Protein AF-0000000078036935 (afdb_homodimer)

Organism: Hydrogenophilus thermoluteolus (NCBI:txid297)

Solvent-accessible surface area (backbone atoms only — not comparable to full-atom values): 18012 Å² total; per-residue (Å²): 135,79,80,78,76,77,74,75,77,73,72,73,72,71,74,82,65,81,83,64,72,58,32,34,34,37,33,66,91,78,63,49,74,42,77,48,52,71,69,54,44,50,52,53,49,49,39,50,52,43,52,54,49,41,54,52,46,50,53,52,39,50,53,47,43,51,52,49,44,71,74,62,35,69,46,27,30,43,34,33,62,65,51,30,32,42,37,26,40,69,47,76,46,72,40,62,75,35,63,69,59,44,35,67,75,45,47,83,50,31,73,79,31,36,46,77,45,78,45,65,41,68,30,71,69,42,54,48,39,43,69,30,85,84,38,87,57,16,68,65,49,39,72,24,43,44,79,44,76,45,78,47,71,44,77,46,79,29,116,137,82,82,77,78,77,77,76,78,74,74,74,72,72,74,85,65,79,86,62,72,59,32,34,34,37,32,67,91,79,64,48,75,42,77,47,52,71,69,56,44,50,52,52,50,50,39,50,52,42,51,53,49,42,55,52,46,50,53,52,40,51,52,48,42,50,51,49,44,72,74,63,34,69,46,25,30,42,35,33,62,64,52,30,34,41,37,26,40,70,48,75,47,71,41,61,74,35,61,70,60,43,37,66,75,45,48,83,48,32,74,77,31,35,47,79,43,78,44,66,40,68,30,70,66,42,55,49,39,43,69,31,87,84,40,87,56,14,67,66,49,39,73,25,45,43,78,44,78,46,76,48,71,45,77,45,80,29,117

Structure (mmCIF, N/CA/C/O backbone):
data_AF-0000000078036935-model_v1
#
loop_
_entity.id
_entity.type
_entity.pdbx_description
1 polymer 'Uncharacterized protein'
#
loop_
_atom_site.group_PDB
_atom_site.id
_atom_site.type_symbol
_atom_site.label_atom_id
_atom_site.label_alt_id
_atom_site.label_comp_id
_atom_site.label_asym_id
_atom_site.label_entity_id
_atom_site.label_seq_id
_atom_site.pdbx_PDB_ins_code
_atom_site.Cartn_x
_atom_site.Cartn_y
_atom_site.Cartn_z
_atom_site.occupancy
_atom_site.B_iso_or_equiv
_atom_site.auth_seq_id
_atom_site.auth_comp_id
_atom_site.auth_asym_id
_atom_site.auth_atom_id
_atom_site.pdbx_PDB_model_num
ATOM 1 N N . MET A 1 1 ? -50.969 -46.969 -48.906 1 27.52 1 MET A N 1
ATOM 2 C CA . MET A 1 1 ? -50.906 -45.5 -49 1 27.52 1 MET A CA 1
ATOM 3 C C . MET A 1 1 ? -50.812 -44.875 -47.625 1 27.52 1 MET A C 1
ATOM 5 O O . MET A 1 1 ? -51.844 -44.531 -47 1 27.52 1 MET A O 1
ATOM 9 N N . VAL A 1 2 ? -50.031 -45.5 -46.656 1 31.25 2 VAL A N 1
ATOM 10 C CA . VAL A 1 2 ? -49.969 -45.25 -45.219 1 31.25 2 VAL A CA 1
ATOM 11 C C . VAL A 1 2 ? -49.5 -43.812 -44.938 1 31.25 2 VAL A C 1
ATOM 13 O O . VAL A 1 2 ? -48.469 -43.406 -45.438 1 31.25 2 VAL A O 1
ATOM 16 N N . ALA A 1 3 ? -50.438 -42.844 -44.594 1 32.97 3 ALA A N 1
ATOM 17 C CA . ALA A 1 3 ? -50.281 -41.438 -44.25 1 32.97 3 ALA A CA 1
ATOM 18 C C . ALA A 1 3 ? -49.188 -41.25 -43.188 1 32.97 3 ALA A C 1
ATOM 20 O O . ALA A 1 3 ? -49.219 -41.906 -42.156 1 32.97 3 ALA A O 1
ATOM 21 N N . VAL A 1 4 ? -47.938 -41 -43.594 1 34.09 4 VAL A N 1
ATOM 22 C CA . VAL A 1 4 ? -46.719 -40.688 -42.812 1 34.09 4 VAL A CA 1
ATOM 23 C C . VAL A 1 4 ? -47.031 -39.531 -41.844 1 34.09 4 VAL A C 1
ATOM 25 O O . VAL A 1 4 ? -47.375 -38.438 -42.281 1 34.09 4 VAL A O 1
ATOM 28 N N . ALA A 1 5 ? -47.656 -39.812 -40.688 1 33.06 5 ALA A N 1
ATOM 29 C CA . ALA A 1 5 ? -47.906 -38.812 -39.656 1 33.06 5 ALA A CA 1
ATOM 30 C C . ALA A 1 5 ? -46.625 -38.031 -39.375 1 33.06 5 ALA A C 1
ATOM 32 O O . ALA A 1 5 ? -45.594 -38.594 -39.031 1 33.06 5 ALA A O 1
ATOM 33 N N . LYS A 1 6 ? -46.438 -36.875 -40 1 33.97 6 LYS A N 1
ATOM 34 C CA . LYS A 1 6 ? -45.438 -35.844 -39.719 1 33.97 6 LYS A CA 1
ATOM 35 C C . LYS A 1 6 ? -45.406 -35.531 -38.219 1 33.97 6 LYS A C 1
ATOM 37 O O . LYS A 1 6 ? -46.375 -35.094 -37.625 1 33.97 6 LYS A O 1
ATOM 42 N N . LYS A 1 7 ? -44.719 -36.375 -37.406 1 33.12 7 LYS A N 1
ATOM 43 C CA . LYS A 1 7 ? -44.469 -36.031 -36 1 33.12 7 LYS A CA 1
ATOM 44 C C . LYS A 1 7 ? -44 -34.594 -35.875 1 33.12 7 LYS A C 1
ATOM 46 O O . LYS A 1 7 ? -43.031 -34.188 -36.469 1 33.12 7 LYS A O 1
ATOM 51 N N . VAL A 1 8 ? -44.844 -33.625 -35.531 1 28.25 8 VAL A N 1
ATOM 52 C CA . VAL A 1 8 ? -44.531 -32.25 -35.125 1 28.25 8 VAL A CA 1
ATOM 53 C C . VAL A 1 8 ? -43.469 -32.25 -34.062 1 28.25 8 VAL A C 1
ATOM 55 O O . VAL A 1 8 ? -43.625 -32.844 -32.969 1 28.25 8 VAL A O 1
ATOM 58 N N . LYS A 1 9 ? -42.188 -32.219 -34.375 1 29.5 9 LYS A N 1
ATOM 59 C CA . LYS A 1 9 ? -41.094 -32 -33.438 1 29.5 9 LYS A CA 1
ATOM 60 C C . LYS A 1 9 ? -41.469 -30.922 -32.406 1 29.5 9 LYS A C 1
ATOM 62 O O . LYS A 1 9 ? -41.812 -29.797 -32.812 1 29.5 9 LYS A O 1
ATOM 67 N N . GLN A 1 10 ? -42.188 -31.219 -31.312 1 27.05 10 GLN A N 1
ATOM 68 C CA . GLN A 1 10 ? -42.344 -30.281 -30.203 1 27.05 10 GLN A CA 1
ATOM 69 C C . GLN A 1 10 ? -41.031 -29.547 -29.922 1 27.05 10 GLN A C 1
ATOM 71 O O . GLN A 1 10 ? -40.031 -30.172 -29.641 1 27.05 10 GLN A O 1
ATOM 76 N N . ASP A 1 11 ? -40.75 -28.469 -30.578 1 31.41 11 ASP A N 1
ATOM 77 C CA . ASP A 1 11 ? -39.781 -27.469 -30.188 1 31.41 11 ASP A CA 1
ATOM 78 C C . ASP A 1 11 ? -39.719 -27.312 -28.656 1 31.41 11 ASP A C 1
ATOM 80 O O . ASP A 1 11 ? -40.688 -26.859 -28.047 1 31.41 11 ASP A O 1
ATOM 84 N N . GLU A 1 12 ? -39.281 -28.328 -27.953 1 32.47 12 GLU A N 1
ATOM 85 C CA . GLU A 1 12 ? -39.094 -28.125 -26.516 1 32.47 12 GLU A CA 1
ATOM 86 C C . GLU A 1 12 ? -38.594 -26.703 -26.234 1 32.47 12 GLU A C 1
ATOM 88 O O . GLU A 1 12 ? -37.5 -26.328 -26.656 1 32.47 12 GLU A O 1
ATOM 93 N N . VAL A 1 13 ? -39.469 -25.75 -26.172 1 32.06 13 VAL A N 1
ATOM 94 C CA . VAL A 1 13 ? -39.188 -24.453 -25.547 1 32.06 13 VAL A CA 1
ATOM 95 C C . VAL A 1 13 ? -38.312 -24.656 -24.312 1 32.06 13 VAL A C 1
ATOM 97 O O . VAL A 1 13 ? -38.75 -25.188 -23.297 1 32.06 13 VAL A O 1
ATOM 100 N N . VAL A 1 14 ? -37.094 -25.156 -24.438 1 32.72 14 VAL A N 1
ATOM 101 C CA . VAL A 1 14 ? -36.25 -25.094 -23.25 1 32.72 14 VAL A CA 1
ATOM 102 C C . VAL A 1 14 ? -36.594 -23.844 -22.438 1 32.72 14 VAL A C 1
ATOM 104 O O . VAL A 1 14 ? -36.5 -22.719 -22.953 1 32.72 14 VAL A O 1
ATOM 107 N N . VAL A 1 15 ? -37.594 -23.766 -21.531 1 32.38 15 VAL A N 1
ATOM 108 C CA . VAL A 1 15 ? -37.75 -22.812 -20.438 1 32.38 15 VAL A CA 1
ATOM 109 C C . VAL A 1 15 ? -36.375 -22.219 -20.062 1 32.38 15 VAL A C 1
ATOM 111 O O . VAL A 1 15 ? -35.5 -22.938 -19.547 1 32.38 15 VAL A O 1
ATOM 114 N N . LYS A 1 16 ? -35.844 -21.344 -20.781 1 38.44 16 LYS A N 1
ATOM 115 C CA . LYS A 1 16 ? -34.8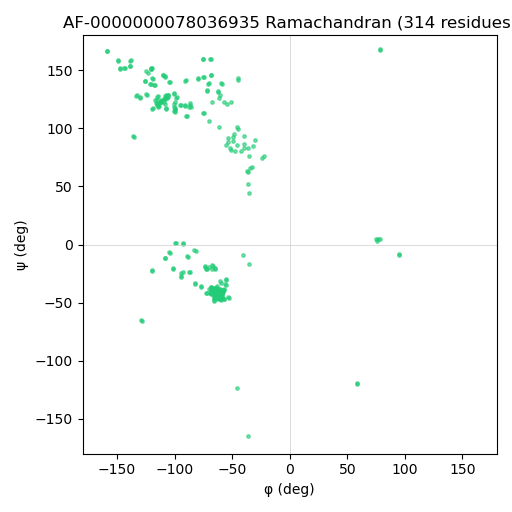44 -20.359 -20.344 1 38.44 16 LYS A CA 1
ATOM 116 C C . LYS A 1 16 ? -35.125 -19.891 -18.922 1 38.44 16 LYS A C 1
ATOM 118 O O . LYS A 1 16 ? -36.031 -19.062 -18.703 1 38.44 16 LYS A O 1
ATOM 123 N N . LYS A 1 17 ? -35.312 -20.703 -17.875 1 39 17 LYS A N 1
ATOM 124 C CA . LYS A 1 17 ? -35.781 -20.625 -16.5 1 39 17 LYS A CA 1
ATOM 125 C C . LYS A 1 17 ? -35.344 -19.312 -15.852 1 39 17 LYS A C 1
ATOM 127 O O . LYS A 1 17 ? -34.438 -18.625 -16.344 1 39 17 LYS A O 1
ATOM 132 N N . THR A 1 18 ? -35.344 -19 -14.406 1 45.56 18 THR A N 1
ATOM 133 C CA . THR A 1 18 ? -35.25 -17.891 -13.461 1 45.56 18 THR A CA 1
ATOM 134 C C . THR A 1 18 ? -34 -17.078 -13.703 1 45.56 18 THR A C 1
ATOM 136 O O . THR A 1 18 ? -32.969 -17.609 -14.133 1 45.56 18 THR A O 1
ATOM 139 N N . GLY A 1 19 ? -34.156 -15.695 -14.016 1 56.34 19 GLY A N 1
ATOM 140 C CA . GLY A 1 19 ? -33.375 -14.578 -14.516 1 56.34 19 GLY A CA 1
ATOM 141 C C . GLY A 1 19 ? -31.984 -14.516 -13.945 1 56.34 19 GLY A C 1
ATOM 142 O O . GLY A 1 19 ? -31.359 -13.453 -13.938 1 56.34 19 GLY A O 1
ATOM 143 N N . GLN A 1 20 ? -31.672 -15.227 -13.047 1 68.06 20 GLN A N 1
ATOM 144 C CA . GLN A 1 20 ? -30.297 -15.117 -12.547 1 68.06 20 GLN A CA 1
ATOM 145 C C . GLN A 1 20 ? -29.297 -15.211 -13.688 1 68.06 20 GLN A C 1
ATOM 147 O O . GLN A 1 20 ? -29.422 -16.062 -14.57 1 68.06 20 GLN A O 1
ATOM 152 N N . PRO A 1 21 ? -28.547 -14.156 -13.727 1 82 21 PRO A N 1
ATOM 153 C CA . PRO A 1 21 ? -27.516 -14.211 -14.773 1 82 21 PRO A CA 1
ATOM 154 C C . PRO A 1 21 ? -26.797 -15.555 -14.812 1 82 21 PRO A C 1
ATOM 156 O O . PRO A 1 21 ? -26.734 -16.25 -13.797 1 82 21 PRO A O 1
ATOM 159 N N . ALA A 1 22 ? -26.5 -16.031 -15.984 1 91.94 22 ALA A N 1
ATOM 160 C CA . ALA A 1 22 ? -25.672 -17.219 -16.141 1 91.94 22 ALA A CA 1
ATOM 161 C C . ALA A 1 22 ? -24.203 -16.906 -15.867 1 91.94 22 ALA A C 1
ATOM 163 O O . ALA A 1 22 ? -23.781 -15.75 -15.914 1 91.94 22 ALA A O 1
ATOM 164 N N . GLY A 1 23 ? -23.438 -17.875 -15.25 1 96.56 23 GLY A N 1
ATOM 165 C CA . GLY A 1 23 ? -22.016 -17.703 -15 1 96.56 23 GLY A CA 1
ATOM 166 C C . GLY A 1 23 ? -21.203 -18.953 -15.281 1 96.56 23 GLY A C 1
ATOM 167 O O . GLY A 1 23 ? -21.781 -20.047 -15.445 1 96.56 23 GLY A O 1
ATOM 168 N N . GLU A 1 24 ? -19.969 -18.797 -15.508 1 97.69 24 GLU A N 1
ATOM 169 C CA . GLU A 1 24 ? -19.062 -19.922 -15.766 1 97.69 24 GLU A CA 1
ATOM 170 C C . GLU A 1 24 ? -17.719 -19.734 -15.055 1 97.69 24 GLU A C 1
ATOM 172 O O . GLU A 1 24 ? -17.328 -18.594 -14.742 1 97.69 24 GLU A O 1
ATOM 177 N N . ARG A 1 25 ? -17.109 -20.812 -14.773 1 98 25 ARG A N 1
ATOM 178 C CA . ARG A 1 25 ? -15.734 -20.875 -14.289 1 98 25 ARG A CA 1
ATOM 179 C C . ARG A 1 25 ? -14.781 -21.234 -15.414 1 98 25 ARG A C 1
ATOM 181 O O . ARG A 1 25 ? -15.008 -22.219 -16.141 1 98 25 ARG A O 1
ATOM 188 N N . ILE A 1 26 ? -13.766 -20.438 -15.523 1 97.12 26 ILE A N 1
ATOM 189 C CA . ILE A 1 26 ? -12.734 -20.703 -16.516 1 97.12 26 ILE A CA 1
ATOM 190 C C . ILE A 1 26 ? -11.414 -21.016 -15.812 1 97.12 26 ILE A C 1
ATOM 192 O O . ILE A 1 26 ? -10.945 -20.219 -14.984 1 97.12 26 ILE A O 1
ATOM 196 N N . VAL A 1 27 ? -10.898 -22.172 -16.094 1 95 27 VAL A N 1
ATOM 197 C CA . VAL A 1 27 ? -9.586 -22.516 -15.555 1 95 27 VAL A CA 1
ATOM 198 C C . VAL A 1 27 ? -8.5 -22.094 -16.547 1 95 27 VAL A C 1
ATOM 200 O O . VAL A 1 27 ? -8.453 -22.594 -17.672 1 95 27 VAL A O 1
ATOM 203 N N . ARG A 1 28 ? -7.637 -21.25 -16.141 1 88.88 28 ARG A N 1
ATOM 204 C CA . ARG A 1 28 ? -6.68 -20.578 -17.031 1 88.88 28 ARG A CA 1
ATOM 205 C C . ARG A 1 28 ? -5.738 -21.594 -17.672 1 88.88 28 ARG A C 1
ATOM 207 O O . ARG A 1 28 ? -5.488 -21.531 -18.875 1 88.88 28 ARG A O 1
ATOM 214 N N . ASP A 1 29 ? -5.258 -22.562 -17 1 87.38 29 ASP A N 1
ATOM 215 C CA . ASP A 1 29 ? -4.238 -23.484 -17.484 1 87.38 29 ASP A CA 1
ATOM 216 C C . ASP A 1 29 ? -4.84 -24.516 -18.438 1 87.38 29 ASP A C 1
ATOM 218 O O . ASP A 1 29 ? -4.238 -24.859 -19.469 1 87.38 29 ASP A O 1
ATOM 222 N N . THR A 1 30 ? -6.066 -24.984 -18.203 1 91.12 30 THR A N 1
ATOM 223 C CA . THR A 1 30 ? -6.656 -26.062 -18.984 1 91.12 30 THR A CA 1
ATOM 224 C C . THR A 1 30 ? -7.648 -25.516 -20.016 1 91.12 30 THR A C 1
ATOM 226 O O . THR A 1 30 ? -7.957 -26.172 -21 1 91.12 30 THR A O 1
ATOM 229 N N . GLY A 1 31 ? -8.133 -24.297 -19.766 1 91.06 31 GLY A N 1
ATOM 230 C CA . GLY A 1 31 ? -9.172 -23.734 -20.625 1 91.06 31 GLY A CA 1
ATOM 231 C C . GLY A 1 31 ? -10.539 -24.328 -20.359 1 91.06 31 GLY A C 1
ATOM 232 O O . GLY A 1 31 ? -11.492 -24.031 -21.094 1 91.06 31 GLY A O 1
ATOM 233 N N . GLU A 1 32 ? -10.656 -25.203 -19.375 1 94.56 32 GLU A N 1
ATOM 234 C CA . GLU A 1 32 ? -11.922 -25.828 -19.031 1 94.56 32 GLU A CA 1
ATOM 235 C C . GLU A 1 32 ? -12.953 -24.797 -18.578 1 94.56 32 GLU A C 1
ATOM 237 O O . GLU A 1 32 ? -12.641 -23.906 -17.812 1 94.56 32 GLU A O 1
ATOM 242 N N . VAL A 1 33 ? -14.156 -24.938 -19.172 1 96.06 33 VAL A N 1
ATOM 243 C CA . VAL A 1 33 ? -15.266 -24.062 -18.828 1 96.06 33 VAL A CA 1
ATOM 244 C C . VAL A 1 33 ? -16.391 -24.891 -18.172 1 96.06 33 VAL A C 1
ATOM 246 O O . VAL A 1 33 ? -16.875 -25.844 -18.766 1 96.06 33 VAL A O 1
ATOM 249 N N . VAL A 1 34 ? -16.719 -24.562 -16.984 1 96 34 VAL A N 1
ATOM 250 C CA . VAL A 1 34 ? -17.75 -25.266 -16.234 1 96 34 VAL A CA 1
ATOM 251 C C . VAL A 1 34 ? -18.797 -24.266 -15.758 1 96 34 VAL A C 1
ATOM 253 O O . VAL A 1 34 ? -18.469 -23.203 -15.219 1 96 34 VAL A O 1
ATOM 256 N N . PRO A 1 35 ? -20.078 -24.609 -16.047 1 96.69 35 PRO A N 1
ATOM 257 C CA . PRO A 1 35 ? -21.109 -23.703 -15.539 1 96.69 35 PRO A CA 1
ATOM 258 C C . PRO A 1 35 ? -21.078 -23.578 -14.016 1 96.69 35 PRO A C 1
ATOM 260 O O . PRO A 1 35 ? -20.812 -24.562 -13.32 1 96.69 35 PRO A O 1
ATOM 263 N N . LEU A 1 36 ? -21.266 -22.375 -13.562 1 97.12 36 LEU A N 1
ATOM 264 C CA . LEU A 1 36 ? -21.391 -22.141 -12.125 1 97.12 36 LEU A CA 1
ATOM 265 C C . LEU A 1 36 ? -22.781 -22.484 -11.633 1 97.12 36 LEU A C 1
ATOM 267 O O . LEU A 1 36 ? -23.766 -22.25 -12.336 1 97.12 36 LEU A O 1
ATOM 271 N N . SER A 1 37 ? -22.859 -23.062 -10.391 1 96 37 SER A N 1
ATOM 272 C CA . SER A 1 37 ? -24.156 -23.266 -9.75 1 96 37 SER A CA 1
ATOM 273 C C . SER A 1 37 ? -24.781 -21.938 -9.352 1 96 37 SER A C 1
ATOM 275 O O . SER A 1 37 ? -24.094 -20.906 -9.281 1 96 37 SER A O 1
ATOM 277 N N . PRO A 1 38 ? -26.047 -21.953 -9.156 1 95.75 38 PRO A N 1
ATOM 278 C CA . PRO A 1 38 ? -26.703 -20.719 -8.711 1 95.75 38 PRO A CA 1
ATOM 279 C C . PRO A 1 38 ? -26.094 -20.156 -7.43 1 95.75 38 PRO A C 1
ATOM 281 O O . PRO A 1 38 ? -25.969 -18.938 -7.281 1 95.75 38 PRO A O 1
ATOM 284 N N . ALA A 1 39 ? -25.672 -21.062 -6.562 1 95.56 39 ALA A N 1
ATOM 285 C CA . ALA A 1 39 ? -25.062 -20.625 -5.305 1 95.56 39 ALA A CA 1
ATOM 286 C C . ALA A 1 39 ? -23.719 -19.938 -5.543 1 95.56 39 ALA A C 1
ATOM 288 O O . ALA A 1 39 ? -23.391 -18.938 -4.895 1 95.56 39 ALA A O 1
ATOM 289 N N . GLU A 1 40 ? -23.016 -20.438 -6.426 1 96.88 40 GLU A N 1
ATOM 290 C CA . GLU A 1 40 ? -21.719 -19.859 -6.766 1 96.88 40 GLU A CA 1
ATOM 291 C C . GLU A 1 40 ? -21.891 -18.5 -7.434 1 96.88 40 GLU A C 1
ATOM 293 O O . GLU A 1 40 ? -21.141 -17.562 -7.137 1 96.88 40 GLU A O 1
ATOM 298 N N . ILE A 1 41 ? -22.812 -18.422 -8.281 1 97.44 41 ILE A N 1
ATOM 299 C CA . ILE A 1 41 ? -23.109 -17.172 -8.953 1 97.44 41 ILE A CA 1
ATOM 300 C C . ILE A 1 41 ? -23.516 -16.109 -7.926 1 97.44 41 ILE A C 1
ATOM 302 O O . ILE A 1 41 ? -23.031 -14.977 -7.98 1 97.44 41 ILE A O 1
ATOM 306 N N . GLN A 1 42 ? -24.344 -16.531 -7.012 1 96.81 42 GLN A N 1
ATOM 307 C CA . GLN A 1 42 ? -24.781 -15.609 -5.969 1 96.81 42 GLN A CA 1
ATOM 308 C C . GLN A 1 42 ? -23.594 -15.102 -5.148 1 96.81 42 GLN A C 1
ATOM 310 O O . GLN A 1 42 ? -23.531 -13.922 -4.801 1 96.81 42 GLN A O 1
ATOM 315 N N . LEU A 1 43 ? -22.688 -15.953 -4.832 1 97.81 43 LEU A N 1
ATOM 316 C CA . LEU A 1 43 ? -21.516 -15.562 -4.047 1 97.81 43 LEU A CA 1
ATOM 317 C C . LEU A 1 43 ? -20.656 -14.562 -4.812 1 97.81 43 LEU A C 1
ATOM 319 O O . LEU A 1 43 ? -20.203 -13.57 -4.242 1 97.81 43 LEU A O 1
ATOM 323 N N . VAL A 1 44 ? -20.469 -14.805 -6.082 1 98.25 44 VAL A N 1
ATOM 324 C CA . VAL A 1 44 ? -19.688 -13.898 -6.918 1 98.25 44 VAL A CA 1
ATOM 325 C C . VAL A 1 44 ? -20.406 -12.539 -7.012 1 98.25 44 VAL A C 1
ATOM 327 O O . VAL A 1 44 ? -19.766 -11.492 -6.887 1 98.25 44 VAL A O 1
ATOM 330 N N . MET A 1 45 ? -21.641 -12.586 -7.172 1 98 45 MET A N 1
ATOM 331 C CA . MET A 1 45 ? -22.422 -11.359 -7.277 1 98 45 MET A CA 1
ATOM 332 C C . MET A 1 45 ? -22.375 -10.562 -5.977 1 98 45 MET A C 1
ATOM 334 O O . MET A 1 45 ? -22.312 -9.336 -5.996 1 98 45 MET A O 1
ATOM 338 N N . GLN A 1 46 ? -22.422 -11.281 -4.922 1 98.19 46 GLN A N 1
ATOM 339 C CA . GLN A 1 46 ? -22.297 -10.625 -3.625 1 98.19 46 GLN A CA 1
ATOM 340 C C . GLN A 1 46 ? -20.953 -9.93 -3.484 1 98.19 46 GLN A C 1
ATOM 342 O O . GLN A 1 46 ? -20.891 -8.773 -3.053 1 98.19 46 GLN A O 1
ATOM 347 N N . GLY A 1 47 ? -19.891 -10.617 -3.836 1 98.69 47 GLY A N 1
ATOM 348 C CA . GLY A 1 47 ? -18.578 -10.008 -3.795 1 98.69 47 GLY A CA 1
ATOM 349 C C . GLY A 1 47 ? -18.453 -8.773 -4.672 1 98.69 47 GLY A C 1
ATOM 350 O O . GLY A 1 47 ? -17.891 -7.766 -4.258 1 98.69 47 GLY A O 1
ATOM 351 N N . TRP A 1 48 ? -19.047 -8.891 -5.797 1 98.38 48 TRP A N 1
ATOM 352 C CA . TRP A 1 48 ? -19 -7.785 -6.746 1 98.38 48 TRP A CA 1
ATOM 353 C C . TRP A 1 48 ? -19.75 -6.574 -6.199 1 98.38 48 TRP A C 1
ATOM 355 O O . TRP A 1 48 ? -19.281 -5.441 -6.305 1 98.38 48 TRP A O 1
ATOM 365 N N . ALA A 1 49 ? -20.906 -6.816 -5.66 1 98.31 49 ALA A N 1
ATOM 366 C CA . ALA A 1 49 ? -21.703 -5.738 -5.074 1 98.31 49 ALA A CA 1
ATOM 367 C C . ALA A 1 49 ? -20.953 -5.039 -3.955 1 98.31 49 ALA A C 1
ATOM 369 O O . ALA A 1 49 ? -20.953 -3.809 -3.865 1 98.31 49 ALA A O 1
ATOM 370 N N . LEU A 1 50 ? -20.297 -5.816 -3.107 1 98.69 50 LEU A N 1
ATOM 371 C CA . LEU A 1 50 ? -19.5 -5.25 -2.025 1 98.69 50 LEU A CA 1
ATOM 372 C C . LEU A 1 50 ? -18.359 -4.395 -2.578 1 98.69 50 LEU A C 1
ATOM 374 O O . LEU A 1 50 ? -18.125 -3.285 -2.096 1 98.69 50 LEU A O 1
ATOM 378 N N . LYS A 1 51 ? -17.688 -4.938 -3.58 1 98.75 51 LYS A N 1
ATOM 379 C CA . LYS A 1 51 ? -16.562 -4.223 -4.195 1 98.75 51 LYS A CA 1
ATOM 380 C C . LYS A 1 51 ? -17.016 -2.871 -4.742 1 98.75 51 LYS A C 1
ATOM 382 O O . LYS A 1 51 ? -16.344 -1.86 -4.535 1 98.75 51 LYS A O 1
ATOM 387 N N . LYS A 1 52 ? -18.078 -2.814 -5.406 1 98.19 52 LYS A N 1
ATOM 388 C CA . LYS A 1 52 ? -18.594 -1.575 -5.973 1 98.19 52 LYS A CA 1
ATOM 389 C C . LYS A 1 52 ? -18.969 -0.584 -4.875 1 98.19 52 LYS A C 1
ATOM 391 O O . LYS A 1 52 ? -18.688 0.609 -4.98 1 98.19 52 LYS A O 1
ATOM 396 N N . GLN A 1 53 ? -19.609 -1.131 -3.91 1 98.5 53 GLN A N 1
ATOM 397 C CA . GLN A 1 53 ? -20 -0.28 -2.793 1 98.5 53 GLN A CA 1
ATOM 398 C C . GLN A 1 53 ? -18.781 0.321 -2.098 1 98.5 53 GLN A C 1
ATOM 400 O O . GLN A 1 53 ? -18.766 1.51 -1.774 1 98.5 53 GLN A O 1
ATOM 405 N N . ILE A 1 54 ? -17.812 -0.456 -1.829 1 98.62 54 ILE A N 1
ATOM 406 C CA . ILE A 1 54 ? -16.594 -0 -1.184 1 98.62 54 ILE A CA 1
ATOM 407 C C . ILE A 1 54 ? -15.961 1.116 -2.01 1 98.62 54 ILE A C 1
ATOM 409 O O . ILE A 1 54 ? -15.578 2.158 -1.471 1 98.62 54 ILE A O 1
ATOM 413 N N . ASP A 1 55 ? -15.875 0.898 -3.307 1 98.25 55 ASP A N 1
ATOM 414 C CA . ASP A 1 55 ? -15.273 1.897 -4.188 1 98.25 55 ASP A CA 1
ATOM 415 C C . ASP A 1 55 ? -16.031 3.225 -4.102 1 98.25 55 ASP A C 1
ATOM 417 O O . ASP A 1 55 ? -15.414 4.289 -4.059 1 98.25 55 ASP A O 1
ATOM 421 N N . GLU A 1 56 ? -17.297 3.139 -4.082 1 98.38 56 GLU A N 1
ATOM 422 C CA . GLU A 1 56 ? -18.125 4.34 -4.008 1 98.38 56 GLU A CA 1
ATOM 423 C C . GLU A 1 56 ? -17.922 5.062 -2.678 1 98.38 56 GLU A C 1
ATOM 425 O O . GLU A 1 56 ? -17.766 6.285 -2.648 1 98.38 56 GLU A O 1
ATOM 430 N N . LEU A 1 57 ? -17.938 4.328 -1.621 1 98.69 57 LEU A N 1
ATOM 431 C CA . LEU A 1 57 ? -17.781 4.914 -0.295 1 98.69 57 LEU A CA 1
ATOM 432 C C . LEU A 1 57 ? -16.391 5.523 -0.142 1 98.69 57 LEU A C 1
ATOM 434 O O . LEU A 1 57 ? -16.219 6.57 0.486 1 98.69 57 LEU A O 1
ATOM 438 N N . GLU A 1 58 ? -15.398 4.875 -0.709 1 98.5 58 GLU A N 1
ATOM 439 C CA . GLU A 1 58 ? -14.039 5.406 -0.664 1 98.5 58 GLU A CA 1
ATOM 440 C C . GLU A 1 58 ? -13.945 6.742 -1.398 1 98.5 58 GLU A C 1
ATOM 442 O O . GLU A 1 58 ? -13.234 7.648 -0.957 1 98.5 58 GLU A O 1
ATOM 447 N N . ALA A 1 59 ? -14.609 6.875 -2.465 1 98.56 59 ALA A N 1
ATOM 448 C CA . ALA A 1 59 ? -14.625 8.133 -3.207 1 98.56 59 ALA A CA 1
ATOM 449 C C . ALA A 1 59 ? -15.266 9.25 -2.379 1 98.56 59 ALA A C 1
ATOM 451 O O . ALA A 1 59 ? -14.766 10.375 -2.357 1 98.56 59 ALA A O 1
ATOM 452 N N . GLN A 1 60 ? -16.312 8.93 -1.733 1 98.62 60 GLN A N 1
ATOM 453 C CA . GLN A 1 60 ? -16.984 9.898 -0.877 1 98.62 60 GLN A CA 1
ATOM 454 C C . GLN A 1 60 ? -16.094 10.312 0.293 1 98.62 60 GLN A C 1
ATOM 456 O O . GLN A 1 60 ? -16 11.492 0.629 1 98.62 60 GLN A O 1
ATOM 461 N N . LEU A 1 61 ? -15.445 9.336 0.899 1 98.69 61 LEU A N 1
ATOM 462 C CA . LEU A 1 61 ? -14.57 9.633 2.025 1 98.69 61 LEU A CA 1
ATOM 463 C C . LEU A 1 61 ? -13.414 10.531 1.591 1 98.69 61 LEU A C 1
ATOM 465 O O . LEU A 1 61 ? -13 11.422 2.334 1 98.69 61 LEU A O 1
ATOM 469 N N . LYS A 1 62 ? -12.93 10.242 0.444 1 98.38 62 LYS A N 1
ATOM 470 C CA . LYS A 1 62 ? -11.867 11.07 -0.109 1 98.38 62 LYS A CA 1
ATOM 471 C C . LYS A 1 62 ? -12.32 12.523 -0.258 1 98.38 62 LYS A C 1
ATOM 473 O O . LYS A 1 62 ? -11.562 13.445 0.039 1 98.38 62 LYS A O 1
ATOM 478 N N . GLU A 1 63 ? -13.5 12.758 -0.698 1 98.44 63 GLU A N 1
ATOM 479 C CA . GLU A 1 63 ? -14.039 14.102 -0.856 1 98.44 63 GLU A CA 1
ATOM 480 C C . GLU A 1 63 ? -14.18 14.797 0.493 1 98.44 63 GLU A C 1
ATOM 482 O O . GLU A 1 63 ? -13.828 15.977 0.627 1 98.44 63 GLU A O 1
ATOM 487 N N . ILE A 1 64 ? -14.641 14.078 1.455 1 98.62 64 ILE A N 1
ATOM 488 C CA . ILE A 1 64 ? -14.805 14.641 2.791 1 98.62 64 ILE A CA 1
ATOM 489 C C . ILE A 1 64 ? -13.438 14.992 3.371 1 98.62 64 ILE A C 1
ATOM 491 O O . ILE A 1 64 ? -13.258 16.062 3.957 1 98.62 64 ILE A O 1
ATOM 495 N N . SER A 1 65 ? -12.523 14.109 3.168 1 98.31 65 SER A N 1
ATOM 496 C CA . SER A 1 65 ? -11.172 14.359 3.654 1 98.31 65 SER A CA 1
ATOM 497 C C . SER A 1 65 ? -10.578 15.609 3.016 1 98.31 65 SER A C 1
ATOM 499 O O . SER A 1 65 ? -9.945 16.422 3.697 1 98.31 65 SER A O 1
ATOM 501 N N . ALA A 1 66 ? -10.805 15.773 1.775 1 98 66 ALA A N 1
ATOM 502 C CA . ALA A 1 66 ? -10.312 16.953 1.071 1 98 66 ALA A CA 1
ATOM 503 C C . ALA A 1 66 ? -10.938 18.234 1.633 1 98 66 ALA A C 1
ATOM 505 O O . ALA A 1 66 ? -10.258 19.234 1.809 1 98 66 ALA A O 1
ATOM 506 N N . LYS A 1 67 ? -12.203 18.203 1.912 1 98.31 67 LYS A N 1
ATOM 507 C CA . LYS A 1 67 ? -12.898 19.359 2.486 1 98.31 67 LYS A CA 1
ATOM 508 C C . LYS A 1 67 ? -12.352 19.703 3.869 1 98.31 67 LYS A C 1
ATOM 510 O O . LYS A 1 67 ? -12.164 20.875 4.195 1 98.31 67 LYS A O 1
ATOM 515 N N . LEU A 1 68 ? -12.039 18.656 4.594 1 98.38 68 LEU A N 1
ATOM 516 C CA . LEU A 1 68 ? -11.508 18.875 5.934 1 98.38 68 LEU A CA 1
ATOM 517 C C . LEU A 1 68 ? -10.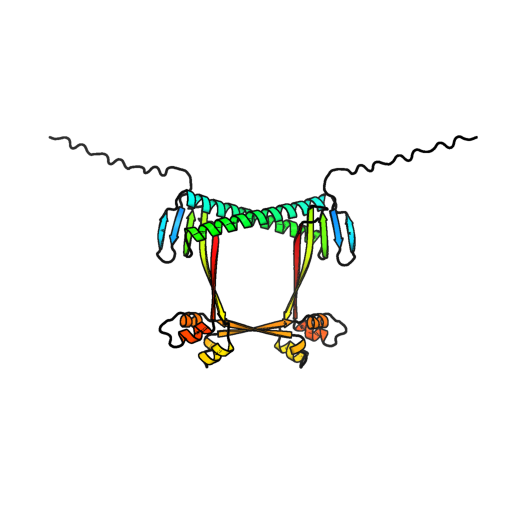109 19.484 5.871 1 98.38 68 LEU A C 1
ATOM 519 O O . LEU A 1 68 ? -9.797 20.391 6.633 1 98.38 68 LEU A O 1
ATOM 523 N N . ILE A 1 69 ? -9.359 18.984 4.973 1 97.94 69 ILE A N 1
ATOM 524 C CA . ILE A 1 69 ? -8 19.5 4.805 1 97.94 69 ILE A CA 1
ATOM 525 C C . ILE A 1 69 ? -8.055 20.953 4.383 1 97.94 69 ILE A C 1
ATOM 527 O O . ILE A 1 69 ? -7.316 21.797 4.91 1 97.94 69 ILE A O 1
ATOM 531 N N . GLU A 1 70 ? -8.953 21.344 3.512 1 97.44 70 GLU A N 1
ATOM 532 C CA . GLU A 1 70 ? -9.086 22.703 3.012 1 97.44 70 GLU A CA 1
ATOM 533 C C . GLU A 1 70 ? -9.578 23.656 4.109 1 97.44 70 GLU A C 1
ATOM 535 O O . GLU A 1 70 ? -9.062 24.766 4.25 1 97.44 70 GLU A O 1
ATOM 540 N N . ALA A 1 71 ? -10.391 23.172 4.891 1 97.12 71 ALA A N 1
ATOM 541 C CA . ALA A 1 71 ? -11.055 24.016 5.875 1 97.12 71 ALA A CA 1
ATOM 542 C C . ALA A 1 71 ? -10.172 24.234 7.102 1 97.12 71 ALA A C 1
ATOM 544 O O . ALA A 1 71 ? -10.188 25.312 7.707 1 97.12 71 ALA A O 1
ATOM 545 N N . HIS A 1 72 ? -9.336 23.188 7.488 1 96.88 72 HIS A N 1
ATOM 546 C CA . HIS A 1 72 ? -8.695 23.25 8.805 1 96.88 72 HIS A CA 1
ATOM 547 C C . HIS A 1 72 ? -7.18 23.234 8.68 1 96.88 72 HIS A C 1
ATOM 549 O O . HIS A 1 72 ? -6.473 23.641 9.609 1 96.88 72 HIS A O 1
ATOM 555 N N . GLY A 1 73 ? -6.727 22.734 7.566 1 95 73 GLY A N 1
ATOM 556 C CA . GLY A 1 73 ? -5.289 22.719 7.344 1 95 73 GLY A CA 1
ATOM 557 C C . GLY A 1 73 ? -4.578 21.609 8.086 1 95 73 GLY A C 1
ATOM 558 O O . GLY A 1 73 ? -5.172 20.938 8.938 1 95 73 GLY A O 1
ATOM 559 N N . VAL A 1 74 ? -3.381 21.391 7.75 1 95.44 74 VAL A N 1
ATOM 560 C CA . VAL A 1 74 ? -2.557 20.359 8.359 1 95.44 74 VAL A CA 1
ATOM 561 C C . VAL A 1 74 ? -2.254 20.734 9.812 1 95.44 74 VAL A C 1
ATOM 563 O O . VAL A 1 74 ? -2.143 21.906 10.148 1 95.44 74 VAL A O 1
ATOM 566 N N . GLY A 1 75 ? -2.162 19.641 10.695 1 95.81 75 GLY A N 1
ATOM 567 C CA . GLY A 1 75 ? -1.864 19.859 12.109 1 95.81 75 GLY A CA 1
ATOM 568 C C . GLY A 1 75 ? -3.107 19.938 12.969 1 95.81 75 GLY A C 1
ATOM 569 O O . GLY A 1 75 ? -3.014 19.953 14.203 1 95.81 75 GLY A O 1
ATOM 570 N N . ALA A 1 76 ? -4.254 19.969 12.344 1 97.38 76 ALA A N 1
ATOM 571 C CA . ALA A 1 76 ? -5.508 20.047 13.078 1 97.38 76 ALA A CA 1
ATOM 572 C C . ALA A 1 76 ? -6.059 18.672 13.391 1 97.38 76 ALA A C 1
ATOM 574 O O . ALA A 1 76 ? -5.953 17.75 12.57 1 97.38 76 ALA A O 1
ATOM 575 N N . SER A 1 77 ? -6.59 18.547 14.562 1 97.94 77 SER A N 1
ATOM 576 C CA . SER A 1 77 ? -7.398 17.406 14.945 1 97.94 77 SER A CA 1
ATOM 577 C C . SER A 1 77 ? -8.836 17.812 15.242 1 97.94 77 SER A C 1
ATOM 579 O O . SER A 1 77 ? -9.078 18.719 16.047 1 97.94 77 SER A O 1
ATOM 581 N N . LEU A 1 78 ? -9.719 17.203 14.578 1 98.44 78 LEU A N 1
ATOM 582 C CA . LEU A 1 78 ? -11.148 17.438 14.797 1 98.44 78 LEU A CA 1
ATOM 583 C C . LEU A 1 78 ? -11.75 16.328 15.656 1 98.44 78 LEU A C 1
ATOM 585 O O . LEU A 1 78 ? -11.805 15.172 15.242 1 98.44 78 LEU A O 1
ATOM 589 N N . VAL A 1 79 ? -12.18 16.719 16.828 1 97.75 79 VAL A N 1
ATOM 590 C CA . VAL A 1 79 ? -12.656 15.734 17.797 1 97.75 79 VAL A CA 1
ATOM 591 C C . VAL A 1 79 ? -14.156 15.898 18 1 97.75 79 VAL A C 1
ATOM 593 O O . VAL A 1 79 ? -14.625 17 18.312 1 97.75 79 VAL A O 1
ATOM 596 N N . VAL A 1 80 ? -14.891 14.922 17.797 1 97.88 80 VAL A N 1
ATOM 597 C CA . VAL A 1 80 ? -16.281 14.844 18.234 1 97.88 80 VAL A CA 1
ATOM 598 C C . VAL A 1 80 ? -16.359 14 19.5 1 97.88 80 VAL A C 1
ATOM 600 O O . VAL A 1 80 ? -16.109 12.797 19.484 1 97.88 80 VAL A O 1
ATOM 603 N N . HIS A 1 81 ? -16.797 14.617 20.516 1 95.12 81 HIS A N 1
ATOM 604 C CA . HIS A 1 81 ? -16.703 14.008 21.844 1 95.12 81 HIS A CA 1
ATOM 605 C C . HIS A 1 81 ? -17.484 12.703 21.906 1 95.12 81 HIS A C 1
ATOM 607 O O . HIS A 1 81 ? -18.672 12.656 21.531 1 95.12 81 HIS A O 1
ATOM 613 N N . GLY A 1 82 ? -16.75 11.664 22.344 1 95.06 82 GLY A N 1
ATOM 614 C CA . GLY A 1 82 ? -17.375 10.375 22.578 1 95.06 82 GLY A CA 1
ATOM 615 C C . GLY A 1 82 ? -17.609 9.594 21.297 1 95.06 82 GLY A C 1
ATOM 616 O O . GLY A 1 82 ? -18.25 8.539 21.312 1 95.06 82 GLY A O 1
ATOM 617 N N . VAL A 1 83 ? -17.141 10.102 20.172 1 96.62 83 VAL A N 1
ATOM 618 C CA . VAL A 1 83 ? -17.5 9.438 18.922 1 96.62 83 VAL A CA 1
ATOM 619 C C . VAL A 1 83 ? -16.234 9.156 18.109 1 96.62 83 VAL A C 1
ATOM 621 O O . VAL A 1 83 ? -15.812 8 17.984 1 96.62 83 VAL A O 1
ATOM 624 N N . CYS A 1 84 ? -15.578 10.258 17.656 1 98.19 84 CYS A N 1
ATOM 625 C CA . CYS A 1 84 ? -14.477 10.016 16.734 1 98.19 84 CYS A CA 1
ATOM 626 C C . CYS A 1 84 ? -13.516 11.195 16.703 1 98.19 84 CYS A C 1
ATOM 628 O O . CYS A 1 84 ? -13.797 12.242 17.281 1 98.19 84 CYS A O 1
ATOM 630 N N . ARG A 1 85 ? -12.336 10.953 16.109 1 97.88 85 ARG A N 1
ATOM 631 C CA . ARG A 1 85 ? -11.297 11.945 15.859 1 97.88 85 ARG A CA 1
ATOM 632 C C . ARG A 1 85 ? -10.773 11.844 14.43 1 97.88 85 ARG A C 1
ATOM 634 O O . ARG A 1 85 ? -10.484 10.75 13.945 1 97.88 85 ARG A O 1
ATOM 641 N N . ALA A 1 86 ? -10.758 12.938 13.766 1 98.56 86 ALA A N 1
ATOM 642 C CA . ALA A 1 86 ? -10.094 13.086 12.477 1 98.56 86 ALA A CA 1
ATOM 643 C C . ALA A 1 86 ? -8.82 13.914 12.602 1 98.56 86 ALA A C 1
ATOM 645 O O . ALA A 1 86 ? -8.875 15.102 12.938 1 98.56 86 ALA A O 1
ATOM 646 N N . SER A 1 87 ? -7.699 13.297 12.312 1 98.25 87 SER A N 1
ATOM 647 C CA . SER A 1 87 ? -6.426 14 12.398 1 98.25 87 SER A CA 1
ATOM 648 C C . SER A 1 87 ? -5.859 14.297 11.016 1 98.25 87 SER A C 1
ATOM 650 O O . SER A 1 87 ? -5.691 13.391 10.203 1 98.25 87 SER A O 1
ATOM 652 N N . ILE A 1 88 ? -5.562 15.492 10.797 1 98.12 88 ILE A N 1
ATOM 653 C CA . ILE A 1 88 ? -4.992 15.914 9.523 1 98.12 88 ILE A CA 1
ATOM 654 C C . ILE A 1 88 ? -3.479 16.062 9.664 1 98.12 88 ILE A C 1
ATOM 656 O O . ILE A 1 88 ? -2.996 16.906 10.43 1 98.12 88 ILE A O 1
ATOM 660 N N . THR A 1 89 ? -2.822 15.273 8.953 1 96.5 89 THR A N 1
ATOM 661 C CA . THR A 1 89 ? -1.367 15.266 9.055 1 96.5 89 THR A CA 1
ATOM 662 C C . THR A 1 89 ? -0.724 15.586 7.711 1 96.5 89 THR A C 1
ATOM 664 O O . THR A 1 89 ? -1.332 15.367 6.66 1 96.5 89 THR A O 1
ATOM 667 N N . GLU A 1 90 ? 0.424 16.141 7.758 1 93.81 90 GLU A N 1
ATOM 668 C CA . GLU A 1 90 ? 1.268 16.344 6.582 1 93.81 90 GLU A CA 1
ATOM 669 C C . GLU A 1 90 ? 2.338 15.266 6.48 1 93.81 90 GLU A C 1
ATOM 671 O O . GLU A 1 90 ? 2.992 14.938 7.473 1 93.81 90 GLU A O 1
ATOM 676 N N . ARG A 1 91 ? 2.359 14.664 5.363 1 92.12 91 ARG A N 1
ATOM 677 C CA . ARG A 1 91 ? 3.449 13.734 5.082 1 92.12 91 ARG A CA 1
ATOM 678 C C . ARG A 1 91 ? 4.504 14.383 4.191 1 92.12 91 ARG A C 1
ATOM 680 O O . ARG A 1 91 ? 4.184 14.953 3.145 1 92.12 91 ARG A O 1
ATOM 687 N N . GLU A 1 92 ? 5.766 14.43 4.727 1 89.94 92 GLU A N 1
ATOM 688 C CA . GLU A 1 92 ? 6.906 14.93 3.969 1 89.94 92 GLU A CA 1
ATOM 689 C C . GLU A 1 92 ? 7.852 13.797 3.572 1 89.94 92 GLU A C 1
ATOM 691 O O . GLU A 1 92 ? 8.234 12.984 4.414 1 89.94 92 GLU A O 1
ATOM 696 N N . ALA A 1 93 ? 8.07 13.742 2.338 1 93.56 93 ALA A N 1
ATOM 697 C CA . ALA A 1 93 ? 9.008 12.758 1.813 1 93.56 93 ALA A CA 1
ATOM 698 C C . ALA A 1 93 ? 10.242 13.43 1.225 1 93.56 93 ALA A C 1
ATOM 700 O O . ALA A 1 93 ? 10.133 14.242 0.305 1 93.56 93 ALA A O 1
ATOM 701 N N . VAL A 1 94 ? 11.43 13.109 1.808 1 95.75 94 VAL A N 1
ATOM 702 C CA . VAL A 1 94 ? 12.695 13.648 1.315 1 95.75 94 VAL A CA 1
ATOM 703 C C . VAL A 1 94 ? 13.477 12.555 0.59 1 95.75 94 VAL A C 1
ATOM 705 O O . VAL A 1 94 ? 13.672 11.469 1.13 1 95.75 94 VAL A O 1
ATOM 708 N N . LYS A 1 95 ? 13.82 12.883 -0.592 1 96.75 95 LYS A N 1
ATOM 709 C CA . LYS A 1 95 ? 14.586 11.938 -1.398 1 96.75 95 LYS A CA 1
ATOM 710 C C . LYS A 1 95 ? 15.898 12.547 -1.873 1 96.75 95 LYS A C 1
ATOM 712 O O . LYS A 1 95 ? 15.977 13.758 -2.105 1 96.75 95 LYS A O 1
ATOM 717 N N . ILE A 1 96 ? 16.891 11.695 -1.994 1 97.5 96 ILE A N 1
ATOM 718 C CA . ILE A 1 96 ? 18.156 12.109 -2.588 1 97.5 96 ILE A CA 1
ATOM 719 C C . ILE A 1 96 ? 18.078 11.961 -4.105 1 97.5 96 ILE A C 1
ATOM 721 O O . ILE A 1 96 ? 17.953 10.852 -4.621 1 97.5 96 ILE A O 1
ATOM 725 N N . GLN A 1 97 ? 18.219 13.047 -4.762 1 95.56 97 GLN A N 1
ATOM 726 C CA . GLN A 1 97 ? 18.078 13.031 -6.215 1 95.56 97 GLN A CA 1
ATOM 727 C C . GLN A 1 97 ? 19.438 12.875 -6.895 1 95.56 97 GLN A C 1
ATOM 729 O O . GLN A 1 97 ? 19.516 12.43 -8.039 1 95.56 97 GLN A O 1
ATOM 734 N N . ASP A 1 98 ? 20.516 13.328 -6.227 1 96 98 ASP A N 1
ATOM 735 C CA . ASP A 1 98 ? 21.875 13.234 -6.766 1 96 98 ASP A CA 1
ATOM 736 C C . ASP A 1 98 ? 22.859 12.773 -5.699 1 96 98 ASP A C 1
ATOM 738 O O . ASP A 1 98 ? 23.5 13.594 -5.039 1 96 98 ASP A O 1
ATOM 742 N N . ALA A 1 99 ? 23.031 11.531 -5.688 1 96.38 99 ALA A N 1
ATOM 743 C CA . ALA A 1 99 ? 23.859 10.93 -4.641 1 96.38 99 ALA A CA 1
ATOM 744 C C . ALA A 1 99 ? 25.344 11.25 -4.863 1 96.38 99 ALA A C 1
ATOM 746 O O . ALA A 1 99 ? 26.078 11.477 -3.904 1 96.38 99 ALA A O 1
ATOM 747 N N . GLU A 1 100 ? 25.75 11.172 -6.055 1 96.31 100 GLU A N 1
ATOM 748 C CA . GLU A 1 100 ? 27.156 11.422 -6.355 1 96.31 100 GLU A CA 1
ATOM 749 C C . GLU A 1 100 ? 27.562 12.836 -5.945 1 96.31 100 GLU A C 1
ATOM 751 O O . GLU A 1 100 ? 28.594 13.031 -5.301 1 96.31 100 GLU A O 1
ATOM 756 N N . ARG A 1 101 ? 26.75 13.742 -6.32 1 97.44 101 ARG A N 1
ATOM 757 C CA . ARG A 1 101 ? 27.031 15.125 -5.934 1 97.44 101 ARG A CA 1
ATOM 758 C C . ARG A 1 101 ? 27 15.281 -4.418 1 97.44 101 ARG A C 1
ATOM 760 O O . ARG A 1 101 ? 27.844 15.969 -3.84 1 97.44 101 ARG A O 1
ATOM 767 N N . LEU A 1 102 ? 26.047 14.711 -3.846 1 98.19 102 LEU A N 1
ATOM 768 C CA . LEU A 1 102 ? 25.922 14.805 -2.395 1 98.19 102 LEU A CA 1
ATOM 769 C C . LEU A 1 102 ? 27.156 14.242 -1.708 1 98.19 102 LEU A C 1
ATOM 771 O O . LEU A 1 102 ? 27.625 14.797 -0.711 1 98.19 102 LEU A O 1
ATOM 775 N N . LYS A 1 103 ? 27.688 13.195 -2.209 1 97.38 103 LYS A N 1
ATOM 776 C CA . LYS A 1 103 ? 28.922 12.602 -1.678 1 97.38 103 LYS A CA 1
ATOM 777 C C . LYS A 1 103 ? 30.078 13.586 -1.742 1 97.38 103 LYS A C 1
ATOM 779 O O . LYS A 1 103 ? 30.859 13.695 -0.796 1 97.38 103 LYS A O 1
ATOM 784 N N . LYS A 1 104 ? 30.172 14.297 -2.758 1 97.69 104 LYS A N 1
ATOM 785 C CA . LYS A 1 104 ? 31.234 15.289 -2.914 1 97.69 104 LYS A CA 1
ATOM 786 C C . LYS A 1 104 ? 31.062 16.438 -1.919 1 97.69 104 LYS A C 1
ATOM 788 O O . LYS A 1 104 ? 32.031 16.906 -1.343 1 97.69 104 LYS A O 1
ATOM 793 N N . VAL A 1 105 ? 29.844 16.828 -1.762 1 97.19 105 VAL A N 1
ATOM 794 C CA . VAL A 1 105 ? 29.516 17.953 -0.894 1 97.19 105 VAL A CA 1
ATOM 795 C C . VAL A 1 105 ? 29.812 17.594 0.56 1 97.19 105 VAL A C 1
ATOM 797 O O . VAL A 1 105 ? 30.406 18.375 1.297 1 97.19 105 VAL A O 1
ATOM 800 N N . LEU A 1 106 ? 29.5 16.375 0.931 1 97.25 106 LEU A N 1
ATOM 801 C CA . LEU A 1 106 ? 29.578 15.977 2.334 1 97.25 106 LEU A CA 1
ATOM 802 C C . LEU A 1 106 ? 30.922 15.359 2.662 1 97.25 106 LEU A C 1
ATOM 804 O O . LEU A 1 106 ? 31.312 15.281 3.83 1 97.25 106 LEU A O 1
ATOM 808 N N . GLY A 1 107 ? 31.578 14.836 1.603 1 96.19 107 GLY A N 1
ATOM 809 C CA . GLY A 1 107 ? 32.844 14.141 1.84 1 96.19 107 GLY A CA 1
ATOM 810 C C . GLY A 1 107 ? 32.719 12.969 2.793 1 96.19 107 GLY A C 1
ATOM 811 O O . GLY A 1 107 ? 31.859 12.094 2.596 1 96.19 107 GLY A O 1
ATOM 812 N N . ALA A 1 108 ? 33.438 13.039 3.863 1 95.06 108 ALA A N 1
ATOM 813 C CA . ALA A 1 108 ? 33.531 11.93 4.812 1 95.06 108 ALA A CA 1
ATOM 814 C C . ALA A 1 108 ? 32.219 11.805 5.621 1 95.06 108 ALA A C 1
ATOM 816 O O . ALA A 1 108 ? 31.938 10.742 6.172 1 95.06 108 ALA A O 1
ATOM 817 N N . ARG A 1 109 ? 31.484 12.797 5.652 1 95.19 109 ARG A N 1
ATOM 818 C CA . ARG A 1 109 ? 30.266 12.781 6.469 1 95.19 109 ARG A CA 1
ATOM 819 C C . ARG A 1 109 ? 29.125 12.078 5.746 1 95.19 109 ARG A C 1
ATOM 821 O O . ARG A 1 109 ? 28.078 11.828 6.332 1 95.19 109 ARG A O 1
ATOM 828 N N . PHE A 1 110 ? 29.375 11.719 4.484 1 97.44 110 PHE A N 1
ATOM 829 C CA . PHE A 1 110 ? 28.328 11.102 3.691 1 97.44 110 PHE A CA 1
ATOM 830 C C . PHE A 1 110 ? 27.812 9.828 4.367 1 97.44 110 PHE A C 1
ATOM 832 O O . PHE A 1 110 ? 26.609 9.633 4.492 1 97.44 110 PHE A O 1
ATOM 839 N N . SER A 1 111 ? 28.609 9.023 4.918 1 95.69 111 SER A N 1
ATOM 840 C CA . SER A 1 111 ? 28.234 7.723 5.469 1 95.69 111 SER A CA 1
ATOM 841 C C . SER A 1 111 ? 27.453 7.871 6.773 1 95.69 111 SER A C 1
ATOM 843 O O . SER A 1 111 ? 26.719 6.973 7.16 1 95.69 111 SER A O 1
ATOM 845 N N . ASP A 1 112 ? 27.609 9.047 7.422 1 96.12 112 ASP A N 1
ATOM 846 C CA . ASP A 1 112 ? 26.891 9.297 8.672 1 96.12 112 ASP A CA 1
ATOM 847 C C . ASP A 1 112 ? 25.5 9.867 8.398 1 96.12 112 ASP A C 1
ATOM 849 O O . ASP A 1 112 ? 24.609 9.758 9.242 1 96.12 112 ASP A O 1
ATOM 853 N N . LEU A 1 113 ? 25.422 10.453 7.246 1 97.69 113 LEU A N 1
ATOM 854 C CA . LEU A 1 113 ? 24.234 11.258 7.008 1 97.69 113 LEU A CA 1
ATOM 855 C C . LEU A 1 113 ? 23.312 10.578 5.996 1 97.69 113 LEU A C 1
ATOM 857 O O . LEU A 1 113 ? 22.156 11 5.82 1 97.69 113 LEU A O 1
ATOM 861 N N . VAL A 1 114 ? 23.828 9.57 5.359 1 97.94 114 VAL A N 1
ATOM 862 C CA . VAL A 1 114 ? 23.062 8.867 4.34 1 97.94 114 VAL A CA 1
ATOM 863 C C . VAL A 1 114 ? 23.109 7.363 4.594 1 97.94 114 VAL A C 1
ATOM 865 O O . VAL A 1 114 ? 24.203 6.793 4.719 1 97.94 114 VAL A O 1
ATOM 868 N N . GLN A 1 115 ? 21.953 6.809 4.66 1 97.19 115 GLN A N 1
ATOM 869 C CA . GLN A 1 115 ? 21.859 5.352 4.734 1 97.19 115 GLN A CA 1
ATOM 870 C C . GLN A 1 115 ? 21.859 4.73 3.34 1 97.19 115 GLN A C 1
ATOM 872 O O . GLN A 1 115 ? 21 5.051 2.516 1 97.19 115 GLN A O 1
ATOM 877 N N . VAL A 1 116 ? 22.781 3.918 3.125 1 95.56 116 VAL A N 1
ATOM 878 C CA . VAL A 1 116 ? 22.844 3.195 1.858 1 95.56 116 VAL A CA 1
ATOM 879 C C . VAL A 1 116 ? 22.188 1.824 2.016 1 95.56 116 VAL A C 1
ATOM 881 O O . VAL A 1 116 ? 22.594 1.029 2.867 1 95.56 116 VAL A O 1
ATOM 884 N N . VAL A 1 117 ? 21.156 1.63 1.218 1 95.06 117 VAL A N 1
ATOM 885 C CA . VAL A 1 117 ? 20.438 0.356 1.243 1 95.06 117 VAL A CA 1
ATOM 886 C C . VAL A 1 117 ? 20.672 -0.393 -0.066 1 95.06 117 VAL A C 1
ATOM 888 O O . VAL A 1 117 ? 20.375 0.123 -1.146 1 95.06 117 VAL A O 1
ATOM 891 N N . VAL A 1 118 ? 21.188 -1.587 0.078 1 93.88 118 VAL A N 1
ATOM 892 C CA . VAL A 1 118 ? 21.422 -2.436 -1.086 1 93.88 118 VAL A CA 1
ATOM 893 C C . VAL A 1 118 ? 20.438 -3.604 -1.082 1 93.88 118 VAL A C 1
ATOM 895 O O . VAL A 1 118 ? 20.359 -4.352 -0.104 1 93.88 118 VAL A O 1
ATOM 898 N N . THR A 1 119 ? 19.734 -3.693 -2.074 1 95.5 119 THR A N 1
ATOM 899 C CA . THR A 1 119 ? 18.781 -4.793 -2.223 1 95.5 119 THR A CA 1
ATOM 900 C C . THR A 1 119 ? 19.109 -5.617 -3.467 1 95.5 119 THR A C 1
ATOM 902 O O . THR A 1 119 ? 19.547 -5.078 -4.48 1 95.5 119 THR A O 1
ATOM 905 N N . TYR A 1 120 ? 18.891 -6.887 -3.299 1 96.94 120 TYR A N 1
ATOM 906 C CA . TYR A 1 120 ? 19.125 -7.824 -4.395 1 96.94 120 TYR A CA 1
ATOM 907 C C . TYR A 1 120 ? 17.797 -8.406 -4.895 1 96.94 120 TYR A C 1
ATOM 909 O O . TYR A 1 120 ? 17.047 -9 -4.125 1 96.94 120 TYR A O 1
ATOM 917 N N . LYS A 1 121 ? 17.609 -8.234 -6.164 1 97.06 121 LYS A N 1
ATOM 918 C CA . LYS A 1 121 ? 16.391 -8.758 -6.777 1 97.06 121 LYS A CA 1
ATOM 919 C C . LYS A 1 121 ? 16.719 -9.867 -7.773 1 97.06 121 LYS A C 1
ATOM 921 O O . LYS A 1 121 ? 17.5 -9.664 -8.703 1 97.06 121 LYS A O 1
ATOM 926 N N . PRO A 1 122 ? 16.078 -10.961 -7.609 1 97.56 122 PRO A N 1
ATOM 927 C CA . PRO A 1 122 ? 16.312 -12.023 -8.578 1 97.56 122 PRO A CA 1
ATOM 928 C C . PRO A 1 122 ? 15.695 -11.734 -9.945 1 97.56 122 PRO A C 1
ATOM 930 O O . PRO A 1 122 ? 14.531 -11.344 -10.023 1 97.56 122 PRO A O 1
ATOM 933 N N . GLU A 1 123 ? 16.547 -11.953 -10.953 1 96.81 123 GLU A N 1
ATOM 934 C CA . GLU A 1 123 ? 16 -11.883 -12.305 1 96.81 123 GLU A CA 1
ATOM 935 C C . GLU A 1 123 ? 15.188 -13.133 -12.633 1 96.81 123 GLU A C 1
ATOM 937 O O . GLU A 1 123 ? 15.375 -14.18 -12.023 1 96.81 123 GLU A O 1
ATOM 942 N N . PRO A 1 124 ? 14.344 -13 -13.617 1 95.56 124 PRO A N 1
ATOM 943 C CA . PRO A 1 124 ? 13.508 -14.148 -13.977 1 95.56 124 PRO A CA 1
ATOM 944 C C . PRO A 1 124 ? 14.32 -15.391 -14.328 1 95.56 124 PRO A C 1
ATOM 946 O O . PRO A 1 124 ? 13.945 -16.5 -13.961 1 95.56 124 PRO A O 1
ATOM 949 N N . ARG A 1 125 ? 15.422 -15.188 -15.008 1 95.88 125 ARG A N 1
ATOM 950 C CA . ARG A 1 125 ? 16.25 -16.312 -15.391 1 95.88 125 ARG A CA 1
ATOM 951 C C . ARG A 1 125 ? 16.766 -17.062 -14.164 1 95.88 125 ARG A C 1
ATOM 953 O O . ARG A 1 125 ? 16.844 -18.297 -14.172 1 95.88 125 ARG A O 1
ATOM 960 N N . LEU A 1 126 ? 17.094 -16.406 -13.156 1 97.31 126 LEU A N 1
ATOM 961 C CA . LEU A 1 126 ? 17.531 -17.031 -11.922 1 97.31 126 LEU A CA 1
ATOM 962 C C . LEU A 1 126 ? 16.422 -17.875 -11.32 1 97.31 126 LEU A C 1
ATOM 964 O O . LEU A 1 126 ? 16.672 -19 -10.852 1 97.31 126 LEU A O 1
ATOM 968 N N . VAL A 1 127 ? 15.289 -17.312 -11.367 1 96.06 127 VAL A N 1
ATOM 969 C CA . VAL A 1 127 ? 14.133 -18.031 -10.812 1 96.06 127 VAL A CA 1
ATOM 970 C C . VAL A 1 127 ? 13.883 -19.297 -11.617 1 96.06 127 VAL A C 1
ATOM 972 O O . VAL A 1 127 ? 13.633 -20.359 -11.039 1 96.06 127 VAL A O 1
ATOM 975 N N . GLU A 1 128 ? 14.047 -19.234 -12.867 1 95.31 128 GLU A N 1
ATOM 976 C CA . GLU A 1 128 ? 13.898 -20.406 -13.727 1 95.31 128 GLU A CA 1
ATOM 977 C C . GLU A 1 128 ? 14.938 -21.469 -13.398 1 95.31 128 GLU A C 1
ATOM 979 O O . GLU A 1 128 ? 14.617 -22.656 -13.312 1 95.31 128 GLU A O 1
ATOM 984 N N . MET A 1 129 ? 16.094 -21.016 -13.203 1 95.69 129 MET A N 1
ATOM 985 C CA . MET A 1 129 ? 17.188 -21.922 -12.875 1 95.69 129 MET A CA 1
ATOM 986 C C . MET A 1 129 ? 16.922 -22.625 -11.547 1 95.69 129 MET A C 1
ATOM 988 O O . MET A 1 129 ? 17.219 -23.812 -11.406 1 95.69 129 MET A O 1
ATOM 992 N N . ALA A 1 130 ? 16.375 -21.922 -10.672 1 95.5 130 ALA A N 1
ATOM 993 C CA . ALA A 1 130 ? 16.078 -22.453 -9.352 1 95.5 130 ALA A CA 1
ATOM 994 C C . ALA A 1 130 ? 14.992 -23.516 -9.422 1 95.5 130 ALA A C 1
ATOM 996 O O . ALA A 1 130 ? 14.867 -24.359 -8.516 1 95.5 130 ALA A O 1
ATOM 997 N N . CYS A 1 131 ? 14.25 -23.453 -10.5 1 93.44 131 CYS A N 1
ATOM 998 C CA . CYS A 1 131 ? 13.117 -24.359 -10.633 1 93.44 131 CYS A CA 1
ATOM 999 C C . CYS A 1 131 ? 13.438 -25.484 -11.609 1 93.44 131 CYS A C 1
ATOM 1001 O O . CYS A 1 131 ? 12.656 -26.438 -11.75 1 93.44 131 CYS A O 1
ATOM 1003 N N . ASP A 1 132 ? 14.57 -25.375 -12.258 1 93.25 132 ASP A N 1
ATOM 1004 C CA . ASP A 1 132 ? 14.953 -26.344 -13.289 1 93.25 132 ASP A CA 1
ATOM 1005 C C . ASP A 1 132 ? 15.734 -27.516 -12.688 1 93.25 132 ASP A C 1
ATOM 1007 O O . ASP A 1 132 ? 16.906 -27.375 -12.344 1 93.25 132 ASP A O 1
ATOM 1011 N N . GLY A 1 133 ? 15.117 -28.625 -12.695 1 92.5 133 GLY A N 1
ATOM 1012 C CA . GLY A 1 133 ? 15.742 -29.812 -12.133 1 92.5 133 GLY A CA 1
ATOM 1013 C C . GLY A 1 133 ? 16.969 -30.25 -12.891 1 92.5 133 GLY A C 1
ATOM 1014 O O . GLY A 1 133 ? 17.797 -31 -12.359 1 92.5 133 GLY A O 1
ATOM 1015 N N . ASP A 1 134 ? 17.172 -29.906 -14.07 1 94.94 134 ASP A N 1
ATOM 1016 C CA . ASP A 1 134 ? 18.312 -30.297 -14.898 1 94.94 134 ASP A CA 1
ATOM 1017 C C . ASP A 1 134 ? 19.469 -29.312 -14.719 1 94.94 134 ASP A C 1
ATOM 1019 O O . ASP A 1 134 ? 20.578 -29.547 -15.227 1 94.94 134 ASP A O 1
ATOM 1023 N N . GLU A 1 135 ? 19.219 -28.219 -14.07 1 94.06 135 GLU A N 1
ATOM 1024 C CA . GLU A 1 135 ? 20.25 -27.234 -13.773 1 94.06 135 GLU A CA 1
ATOM 1025 C C . GLU A 1 135 ? 21.172 -27.703 -12.656 1 94.06 135 GLU A C 1
ATOM 1027 O O . GLU A 1 135 ? 20.734 -27.891 -11.516 1 94.06 135 GLU A O 1
ATOM 1032 N N . PRO A 1 136 ? 22.422 -27.953 -12.984 1 95.06 136 PRO A N 1
ATOM 1033 C CA . PRO A 1 136 ? 23.359 -28.5 -11.992 1 95.06 136 PRO A CA 1
ATOM 1034 C C . PRO A 1 136 ? 23.438 -27.641 -10.734 1 95.06 136 PRO A C 1
ATOM 1036 O O . PRO A 1 136 ? 23.625 -28.156 -9.633 1 95.06 136 PRO A O 1
ATOM 1039 N N . LEU A 1 137 ? 23.25 -26.406 -10.852 1 95.88 137 LEU A N 1
ATOM 1040 C CA . LEU A 1 137 ? 23.406 -25.484 -9.719 1 95.88 137 LEU A CA 1
ATOM 1041 C C . LEU A 1 137 ? 22.062 -25.281 -9.008 1 95.88 137 LEU A C 1
ATOM 1043 O O . LEU A 1 137 ? 21.984 -24.484 -8.07 1 95.88 137 LEU A O 1
ATOM 1047 N N . GLN A 1 138 ? 21.047 -25.906 -9.461 1 95.94 138 GLN A N 1
ATOM 1048 C CA . GLN A 1 138 ? 19.688 -25.688 -8.992 1 95.94 138 GLN A CA 1
ATOM 1049 C C . GLN A 1 138 ? 19.609 -25.812 -7.473 1 95.94 138 GLN A C 1
ATOM 1051 O O . GLN A 1 138 ? 19.109 -24.906 -6.797 1 95.94 138 GLN A O 1
ATOM 1056 N N . PRO A 1 139 ? 20.234 -26.875 -6.871 1 96.44 139 PRO A N 1
ATOM 1057 C CA . PRO A 1 139 ? 20.094 -26.984 -5.418 1 96.44 139 PRO A CA 1
ATOM 1058 C C . PRO A 1 139 ? 20.797 -25.859 -4.668 1 96.44 139 PRO A C 1
ATOM 1060 O O . PRO A 1 139 ? 20.266 -25.344 -3.678 1 96.44 139 PRO A O 1
ATOM 1063 N N . ALA A 1 140 ? 21.875 -25.516 -5.137 1 96.94 140 ALA A N 1
ATOM 1064 C CA . ALA A 1 140 ? 22.641 -24.453 -4.484 1 96.94 140 ALA A CA 1
ATOM 1065 C C . ALA A 1 140 ? 21.953 -23.109 -4.629 1 96.94 140 ALA A C 1
ATOM 1067 O O . ALA A 1 140 ? 21.938 -22.312 -3.689 1 96.94 140 ALA A O 1
ATOM 1068 N N . ILE A 1 141 ? 21.391 -22.844 -5.773 1 97.5 141 ILE A N 1
ATOM 1069 C CA . ILE A 1 141 ? 20.672 -21.609 -6.023 1 97.5 141 ILE A CA 1
ATOM 1070 C C . ILE A 1 141 ? 19.422 -21.547 -5.141 1 97.5 141 ILE A C 1
ATOM 1072 O O . ILE A 1 141 ? 19.188 -20.547 -4.465 1 97.5 141 ILE A O 1
ATOM 1076 N N . ARG A 1 142 ? 18.703 -22.547 -5.113 1 96.25 142 ARG A N 1
ATOM 1077 C CA . ARG A 1 142 ? 17.453 -22.594 -4.355 1 96.25 142 ARG A CA 1
ATOM 1078 C C . ARG A 1 142 ? 17.703 -22.375 -2.869 1 96.25 142 ARG A C 1
ATOM 1080 O O . ARG A 1 142 ? 16.891 -21.75 -2.188 1 96.25 142 ARG A O 1
ATOM 1087 N N . ALA A 1 143 ? 18.859 -22.797 -2.373 1 96.56 143 ALA A N 1
ATOM 1088 C CA . ALA A 1 143 ? 19.203 -22.656 -0.962 1 96.56 143 ALA A CA 1
ATOM 1089 C C . ALA A 1 143 ? 19.391 -21.188 -0.593 1 96.56 143 ALA A C 1
ATOM 1091 O O . ALA A 1 143 ? 19.312 -20.828 0.582 1 96.56 143 ALA A O 1
ATOM 1092 N N . CYS A 1 144 ? 19.562 -20.422 -1.584 1 97.94 144 CYS A N 1
ATOM 1093 C CA . CYS A 1 144 ? 19.828 -19.016 -1.334 1 97.94 144 CYS A CA 1
ATOM 1094 C C . CYS A 1 144 ? 18.562 -18.188 -1.507 1 97.94 144 CYS A C 1
ATOM 1096 O O . CYS A 1 144 ? 18.594 -16.953 -1.355 1 97.94 144 CYS A O 1
ATOM 1098 N N . LEU A 1 145 ? 17.453 -18.844 -1.824 1 97.31 145 LEU A N 1
ATOM 1099 C CA . LEU A 1 145 ? 16.234 -18.125 -2.129 1 97.31 145 LEU A CA 1
ATOM 1100 C C . LEU A 1 145 ? 15.117 -18.5 -1.162 1 97.31 145 LEU A C 1
ATOM 1102 O O . LEU A 1 145 ? 15.141 -19.594 -0.586 1 97.31 145 LEU A O 1
ATOM 1106 N N . THR A 1 146 ? 14.227 -17.578 -0.953 1 95.69 146 THR A N 1
ATOM 1107 C CA . THR A 1 146 ? 12.961 -17.844 -0.287 1 95.69 146 THR A CA 1
ATOM 1108 C C . THR A 1 146 ? 11.789 -17.562 -1.224 1 95.69 146 THR A C 1
ATOM 1110 O O . THR A 1 146 ? 11.805 -16.578 -1.968 1 95.69 146 THR A O 1
ATOM 1113 N N . VAL A 1 147 ? 10.859 -18.406 -1.219 1 92.06 147 VAL A N 1
ATOM 1114 C CA . VAL A 1 147 ? 9.68 -18.266 -2.072 1 92.06 147 VAL A CA 1
ATOM 1115 C C . VAL A 1 147 ? 8.43 -18.156 -1.212 1 92.06 147 VAL A C 1
ATOM 1117 O O . VAL A 1 147 ? 8.148 -19.047 -0.392 1 92.06 147 VAL A O 1
ATOM 1120 N N . GLY A 1 148 ? 7.762 -17 -1.324 1 93.69 148 GLY A N 1
ATOM 1121 C CA . GLY A 1 148 ? 6.457 -16.828 -0.709 1 93.69 148 GLY A CA 1
ATOM 1122 C C . GLY A 1 148 ? 5.316 -16.875 -1.707 1 93.69 148 GLY A C 1
ATOM 1123 O O . GLY A 1 148 ? 5.445 -16.406 -2.836 1 93.69 148 GLY A O 1
ATOM 1124 N N . LYS A 1 149 ? 4.223 -17.562 -1.214 1 92.75 149 LYS A N 1
ATOM 1125 C CA . LYS A 1 149 ? 3.053 -17.656 -2.08 1 92.75 149 LYS A CA 1
ATOM 1126 C C . LYS A 1 149 ? 1.8 -17.141 -1.372 1 92.75 149 LYS A C 1
ATOM 1128 O O . LYS A 1 149 ? 1.648 -17.328 -0.162 1 92.75 149 LYS A O 1
ATOM 1133 N N . SER A 1 150 ? 1.042 -16.469 -2.133 1 95.06 150 SER A N 1
ATOM 1134 C CA . SER A 1 150 ? -0.244 -16.016 -1.622 1 95.06 150 SER A CA 1
ATOM 1135 C C . SER A 1 150 ? -1.293 -15.961 -2.729 1 95.06 150 SER A C 1
ATOM 1137 O O . SER A 1 150 ? -0.953 -15.891 -3.912 1 95.06 150 SER A O 1
ATOM 1139 N N . ALA A 1 151 ? -2.602 -16.141 -2.318 1 96.75 151 ALA A N 1
ATOM 1140 C CA . ALA A 1 151 ? -3.707 -16.047 -3.271 1 96.75 151 ALA A CA 1
ATOM 1141 C C . ALA A 1 151 ? -4.523 -14.781 -3.053 1 96.75 151 ALA A C 1
ATOM 1143 O O . ALA A 1 151 ? -4.641 -14.297 -1.926 1 96.75 151 ALA A O 1
ATOM 1144 N N . ALA A 1 152 ? -4.992 -14.266 -4.203 1 97 152 ALA A N 1
ATOM 1145 C CA . ALA A 1 152 ? -5.832 -13.078 -4.125 1 97 152 ALA A CA 1
ATOM 1146 C C . ALA A 1 152 ? -6.938 -13.117 -5.176 1 97 152 ALA A C 1
ATOM 1148 O O . ALA A 1 152 ? -6.793 -13.773 -6.211 1 97 152 ALA A O 1
ATOM 1149 N N . VAL A 1 153 ? -8.062 -12.445 -4.863 1 98.38 153 VAL A N 1
ATOM 1150 C CA . VAL A 1 153 ? -9.156 -12.305 -5.812 1 98.38 153 VAL A CA 1
ATOM 1151 C C . VAL A 1 153 ? -9.18 -10.875 -6.359 1 98.38 153 VAL A C 1
ATOM 1153 O O . VAL A 1 153 ? -9.164 -9.914 -5.594 1 98.38 153 VAL A O 1
ATOM 1156 N N . SER A 1 154 ? -9.219 -10.773 -7.668 1 97.94 154 SER A N 1
ATOM 1157 C CA . SER A 1 154 ? -9.398 -9.484 -8.328 1 97.94 154 SER A CA 1
ATOM 1158 C C . SER A 1 154 ? -10.773 -9.391 -8.992 1 97.94 154 SER A C 1
ATOM 1160 O O . SER A 1 154 ? -11.281 -10.383 -9.516 1 97.94 154 SER A O 1
ATOM 1162 N N . TRP A 1 155 ? -11.289 -8.195 -8.977 1 98.12 155 TRP A N 1
ATOM 1163 C CA . TRP A 1 155 ? -12.656 -7.984 -9.461 1 98.12 155 TRP A CA 1
ATOM 1164 C C . TRP A 1 155 ? -12.672 -6.992 -10.617 1 98.12 155 TRP A C 1
ATOM 1166 O O . TRP A 1 155 ? -11.969 -5.977 -10.586 1 98.12 155 TRP A O 1
ATOM 1176 N N . ARG A 1 156 ? -13.492 -7.297 -11.648 1 97.38 156 ARG A N 1
ATOM 1177 C CA . ARG A 1 156 ? -13.711 -6.355 -12.742 1 97.38 156 ARG A CA 1
ATOM 1178 C C . ARG A 1 156 ? -15.109 -6.504 -13.328 1 97.38 156 ARG A C 1
ATOM 1180 O O . ARG A 1 156 ? -15.75 -7.543 -13.164 1 97.38 156 ARG A O 1
ATOM 1187 N N . ALA A 1 157 ? -15.539 -5.457 -13.969 1 96.56 157 ALA A N 1
ATOM 1188 C CA . ALA A 1 157 ? -16.797 -5.539 -14.719 1 96.56 157 ALA A CA 1
ATOM 1189 C C . ALA A 1 157 ? -16.641 -6.414 -15.953 1 96.56 157 ALA A C 1
ATOM 1191 O O . ALA A 1 157 ? -15.578 -6.426 -16.594 1 96.56 157 ALA A O 1
ATOM 1192 N N . GLU A 1 158 ? -17.656 -7.164 -16.125 1 91.75 158 GLU A N 1
ATOM 1193 C CA . GLU A 1 158 ? -17.688 -8.016 -17.312 1 91.75 158 GLU A CA 1
ATOM 1194 C C . GLU A 1 158 ? -18.703 -7.508 -18.344 1 91.75 158 GLU A C 1
ATOM 1196 O O . GLU A 1 158 ? -19.812 -7.129 -17.984 1 91.75 158 GLU A O 1
ATOM 1201 N N . LYS A 1 159 ? -18.188 -7.367 -19.641 1 81.75 159 LYS A N 1
ATOM 1202 C CA . LYS A 1 159 ? -19.078 -6.965 -20.719 1 81.75 159 LYS A CA 1
ATOM 1203 C C . LYS A 1 159 ? -19.797 -8.172 -21.312 1 81.75 159 LYS A C 1
ATOM 1205 O O . LYS A 1 159 ? -19.281 -9.297 -21.266 1 81.75 159 LYS A O 1
ATOM 1210 N N . MET B 1 1 ? -35.344 50.312 58.125 1 28.31 1 MET B N 1
ATOM 1211 C CA . MET B 1 1 ? -35.062 48.875 58.219 1 28.31 1 MET B CA 1
ATOM 1212 C C . MET B 1 1 ? -35.25 48.219 56.844 1 28.31 1 MET B C 1
ATOM 1214 O O . MET B 1 1 ? -36.344 47.875 56.438 1 28.31 1 MET B O 1
ATOM 1218 N N . VAL B 1 2 ? -34.594 48.688 55.75 1 31.25 2 VAL B N 1
ATOM 1219 C CA . VAL B 1 2 ? -34.812 48.469 54.312 1 31.25 2 VAL B CA 1
ATOM 1220 C C . VAL B 1 2 ? -34.438 47.031 53.969 1 31.25 2 VAL B C 1
ATOM 1222 O O . VAL B 1 2 ? -33.375 46.531 54.344 1 31.25 2 VAL B O 1
ATOM 1225 N N . ALA B 1 3 ? -35.438 46.062 53.688 1 32.06 3 ALA B N 1
ATOM 1226 C CA . ALA B 1 3 ? -35.406 44.656 53.344 1 32.06 3 ALA B CA 1
ATOM 1227 C C . ALA B 1 3 ? -34.531 44.438 52.125 1 32.06 3 ALA B C 1
ATOM 1229 O O . ALA B 1 3 ? -34.75 45.031 51.062 1 32.06 3 ALA B O 1
ATOM 1230 N N . VAL B 1 4 ? -33.219 44.281 52.188 1 33.75 4 VAL B N 1
ATOM 1231 C CA . VAL B 1 4 ? -32.281 44 51.125 1 33.75 4 VAL B CA 1
ATOM 1232 C C . VAL B 1 4 ? -32.719 42.75 50.344 1 33.75 4 VAL B C 1
ATOM 1234 O O . VAL B 1 4 ? -32.875 41.688 50.906 1 33.75 4 VAL B O 1
ATOM 1237 N N . ALA B 1 5 ? -33.5 42.875 49.25 1 32.44 5 ALA B N 1
ATOM 1238 C CA . ALA B 1 5 ? -33.906 41.812 48.344 1 32.44 5 ALA B CA 1
ATOM 1239 C C . ALA B 1 5 ? -32.688 41.031 47.812 1 32.44 5 ALA B C 1
ATOM 1241 O O . ALA B 1 5 ? -31.781 41.625 47.219 1 32.44 5 ALA B O 1
ATOM 1242 N N . LYS B 1 6 ? -32.219 40.031 48.438 1 34.16 6 LYS B N 1
ATOM 1243 C CA . LYS B 1 6 ? -31.234 39.062 47.969 1 34.16 6 LYS B CA 1
ATOM 1244 C C . LYS B 1 6 ? -31.562 38.594 46.562 1 34.16 6 LYS B C 1
ATOM 1246 O O . LYS B 1 6 ? -32.625 38 46.312 1 34.16 6 LYS B O 1
ATOM 1251 N N . LYS B 1 7 ? -31.156 39.281 45.469 1 32.53 7 LYS B N 1
ATOM 1252 C CA . LYS B 1 7 ? -31.234 38.812 44.094 1 32.53 7 LYS B CA 1
ATOM 1253 C C . LYS B 1 7 ? -30.75 37.375 43.938 1 32.53 7 LYS B C 1
ATOM 1255 O O . LYS B 1 7 ? -29.609 37.062 44.312 1 32.53 7 LYS B O 1
ATOM 1260 N N . VAL B 1 8 ? -31.562 36.375 43.844 1 28.19 8 VAL B N 1
ATOM 1261 C CA . VAL B 1 8 ? -31.312 34.969 43.469 1 28.19 8 VAL B CA 1
ATOM 1262 C C . VAL B 1 8 ? -30.547 34.906 42.156 1 28.19 8 VAL B C 1
ATOM 1264 O O . VAL B 1 8 ? -31.031 35.406 41.125 1 28.19 8 VAL B O 1
ATOM 1267 N N . LYS B 1 9 ? -29.281 35.031 42.125 1 30.34 9 LYS B N 1
ATOM 1268 C CA . LYS B 1 9 ? -28.516 34.781 40.875 1 30.34 9 LYS B CA 1
ATOM 1269 C C . LYS B 1 9 ? -29.047 33.594 40.125 1 30.34 9 LYS B C 1
ATOM 1271 O O . LYS B 1 9 ? -29.172 32.5 40.688 1 30.34 9 LYS B O 1
ATOM 1276 N N . GLN B 1 10 ? -30 33.75 39.125 1 26.81 10 GLN B N 1
ATOM 1277 C CA . GLN B 1 10 ? -30.406 32.75 38.125 1 26.81 10 GLN B CA 1
ATOM 1278 C C . GLN B 1 10 ? -29.203 32 37.562 1 26.81 10 GLN B C 1
ATOM 1280 O O . GLN B 1 10 ? -28.297 32.594 37 1 26.81 10 GLN B O 1
ATOM 1285 N N . ASP B 1 11 ? -28.688 31.047 38.219 1 31.05 11 ASP B N 1
ATOM 1286 C CA . ASP B 1 11 ? -27.828 30.031 37.625 1 31.05 11 ASP B CA 1
ATOM 1287 C C . ASP B 1 11 ? -28.234 29.75 36.188 1 31.05 11 ASP B C 1
ATOM 1289 O O . ASP B 1 11 ? -29.328 29.234 35.938 1 31.05 11 ASP B O 1
ATOM 1293 N N . GLU B 1 12 ? -28.078 30.688 35.25 1 31.42 12 GLU B N 1
ATOM 1294 C CA . GLU B 1 12 ? -28.328 30.391 33.844 1 31.42 12 GLU B CA 1
ATOM 1295 C C . GLU B 1 12 ? -27.906 28.969 33.5 1 31.42 12 GLU B C 1
ATOM 1297 O O . GLU B 1 12 ? -26.719 28.641 33.562 1 31.42 12 GLU B O 1
ATOM 1302 N N . VAL B 1 13 ? -28.672 27.984 33.875 1 31.75 13 VAL B N 1
ATOM 1303 C CA . VAL B 1 13 ? -28.594 26.672 33.219 1 31.75 13 VAL B CA 1
ATOM 1304 C C . VAL B 1 13 ? -28.328 26.844 31.734 1 31.75 13 VAL B C 1
ATOM 1306 O O . VAL B 1 13 ? -29.203 27.297 30.984 1 31.75 13 VAL B O 1
ATOM 1309 N N . VAL B 1 14 ? -27.219 27.406 31.281 1 32.62 14 VAL B N 1
ATOM 1310 C CA . VAL B 1 14 ? -26.953 27.312 29.844 1 32.62 14 VAL B CA 1
ATOM 1311 C C . VAL B 1 14 ? -27.547 26.031 29.281 1 32.62 14 VAL B C 1
ATOM 1313 O O . VAL B 1 14 ? -27.234 24.922 29.75 1 32.62 14 VAL B O 1
ATOM 1316 N N . VAL B 1 15 ? -28.766 25.922 28.797 1 32.31 15 VAL B N 1
ATOM 1317 C CA . VAL B 1 15 ? -29.344 24.953 27.859 1 32.31 15 VAL B CA 1
ATOM 1318 C C . VAL B 1 15 ? -28.25 24.359 26.984 1 32.31 15 VAL B C 1
ATOM 1320 O O . VAL B 1 15 ? -27.672 25.047 26.141 1 32.31 15 VAL B O 1
ATOM 1323 N N . LYS B 1 16 ? -27.438 23.516 27.438 1 39.25 16 LYS B N 1
ATOM 1324 C CA . LYS B 1 16 ? -26.766 22.484 26.656 1 39.25 16 LYS B CA 1
ATOM 1325 C C . LYS B 1 16 ? -27.672 21.938 25.562 1 39.25 16 LYS B C 1
ATOM 1327 O O . LYS B 1 16 ? -28.469 21.031 25.797 1 39.25 16 LYS B O 1
ATOM 1332 N N . LYS B 1 17 ? -28.406 22.641 24.781 1 38.09 17 LYS B N 1
ATOM 1333 C CA . LYS B 1 17 ? -29.531 22.438 23.859 1 38.09 17 LYS B CA 1
ATOM 1334 C C . LYS B 1 17 ? -29.281 21.219 22.969 1 38.09 17 LYS B C 1
ATOM 1336 O O . LYS B 1 17 ? -30.109 20.312 22.906 1 38.09 17 LYS B O 1
ATOM 1341 N N . THR B 1 18 ? -29.281 21.219 21.453 1 45.28 18 THR B N 1
ATOM 1342 C CA . THR B 1 18 ? -29.531 20.219 20.422 1 45.28 18 THR B CA 1
ATOM 1343 C C . THR B 1 18 ? -28.438 19.156 20.438 1 45.28 18 THR B C 1
ATOM 1345 O O . THR B 1 18 ? -27.297 19.438 20.812 1 45.28 18 THR B O 1
ATOM 1348 N N . GLY B 1 19 ? -28.922 17.781 20.641 1 57.44 19 GLY B N 1
ATOM 1349 C CA . GLY B 1 19 ? -28.312 16.484 20.828 1 57.44 19 GLY B CA 1
ATOM 1350 C C . GLY B 1 19 ? -27.031 16.297 20.031 1 57.44 19 GLY B C 1
ATOM 1351 O O . GLY B 1 19 ? -26.578 15.164 19.844 1 57.44 19 GLY B O 1
ATOM 1352 N N . GLN B 1 20 ? -26.812 17.016 19.156 1 67.75 20 GLN B N 1
ATOM 1353 C CA . GLN B 1 20 ? -25.594 16.766 18.391 1 67.75 20 GLN B CA 1
ATOM 1354 C C . GLN B 1 20 ? -24.375 16.781 19.297 1 67.75 20 GLN B C 1
ATOM 1356 O O . GLN B 1 20 ? -24.25 17.656 20.172 1 67.75 20 GLN B O 1
ATOM 1361 N N . PRO B 1 21 ? -23.719 15.688 19.234 1 82.12 21 PRO B N 1
ATOM 1362 C CA . PRO B 1 21 ? -22.484 15.672 20.047 1 82.12 21 PRO B CA 1
ATOM 1363 C C . PRO B 1 21 ? -21.672 16.953 19.891 1 82.12 21 PRO B C 1
ATOM 1365 O O . PRO B 1 21 ? -21.766 17.641 18.875 1 82.12 21 PRO B O 1
ATOM 1368 N N . ALA B 1 22 ? -21.062 17.406 20.969 1 91.81 22 ALA B N 1
ATOM 1369 C CA . ALA B 1 22 ? -20.141 18.531 20.922 1 91.81 22 ALA B CA 1
ATOM 1370 C C . ALA B 1 22 ? -18.797 18.109 20.328 1 91.81 22 ALA B C 1
ATOM 1372 O O . ALA B 1 22 ? -18.469 16.922 20.297 1 91.81 22 ALA B O 1
ATOM 1373 N N . GLY B 1 23 ? -18.125 19 19.547 1 96.56 23 GLY B N 1
ATOM 1374 C CA . GLY B 1 23 ? -16.812 18.734 19 1 96.56 23 GLY B CA 1
ATOM 1375 C C . GLY B 1 23 ? -15.875 19.922 19.078 1 96.56 23 GLY B C 1
ATOM 1376 O O . GLY B 1 23 ? -16.312 21.047 19.344 1 96.56 23 GLY B O 1
ATOM 1377 N N . GLU B 1 24 ? -14.617 19.688 19.016 1 97.69 24 GLU B N 1
ATOM 1378 C CA . GLU B 1 24 ? -13.609 20.734 19.062 1 97.69 24 GLU B CA 1
ATOM 1379 C C . GLU B 1 24 ? -12.477 20.469 18.062 1 97.69 24 GLU B C 1
ATOM 1381 O O . GLU B 1 24 ? -12.258 19.312 17.688 1 97.69 24 GLU B O 1
ATOM 1386 N N . ARG B 1 25 ? -11.859 21.484 17.641 1 98 25 ARG B N 1
ATOM 1387 C CA . ARG B 1 25 ? -10.633 21.453 16.859 1 98 25 ARG B CA 1
ATOM 1388 C C . ARG B 1 25 ? -9.422 21.734 17.75 1 98 25 ARG B C 1
ATOM 1390 O O . ARG B 1 25 ? -9.406 22.719 18.484 1 98 25 ARG B O 1
ATOM 1397 N N . ILE B 1 26 ? -8.477 20.891 17.625 1 97.25 26 ILE B N 1
ATOM 1398 C CA . ILE B 1 26 ? -7.23 21.078 18.359 1 97.25 26 ILE B CA 1
ATOM 1399 C C . ILE B 1 26 ? -6.082 21.297 17.375 1 97.25 26 ILE B C 1
ATOM 1401 O O . ILE B 1 26 ? -5.867 20.469 16.484 1 97.25 26 ILE B O 1
ATOM 1405 N N . VAL B 1 27 ? -5.434 22.406 17.516 1 95.12 27 VAL B N 1
ATOM 1406 C CA . VAL B 1 27 ? -4.258 22.656 16.688 1 95.12 27 VAL B CA 1
ATOM 1407 C C . VAL B 1 27 ? -3.006 22.156 17.406 1 95.12 27 VAL B C 1
ATOM 1409 O O . VAL B 1 27 ? -2.67 22.641 18.5 1 95.12 27 VAL B O 1
ATOM 1412 N N . ARG B 1 28 ? -2.326 21.25 16.844 1 89.12 28 ARG B N 1
ATOM 1413 C CA . ARG B 1 28 ? -1.247 20.516 17.5 1 89.12 28 ARG B CA 1
ATOM 1414 C C . ARG B 1 28 ? -0.113 21.453 17.906 1 89.12 28 ARG B C 1
ATOM 1416 O O . ARG B 1 28 ? 0.398 21.359 19.031 1 89.12 28 ARG B O 1
ATOM 1423 N N . ASP B 1 29 ? 0.269 22.375 17.125 1 87.75 29 ASP B N 1
ATOM 1424 C CA . ASP B 1 29 ? 1.438 23.203 17.375 1 87.75 29 ASP B CA 1
ATOM 1425 C C . ASP B 1 29 ? 1.143 24.266 18.422 1 87.75 29 ASP B C 1
ATOM 1427 O O . ASP B 1 29 ? 1.984 24.562 19.281 1 87.75 29 ASP B O 1
ATOM 1431 N N . THR B 1 30 ? -0.06 24.844 18.469 1 91.25 30 THR B N 1
ATOM 1432 C CA . THR B 1 30 ? -0.376 25.953 19.359 1 91.25 30 THR B CA 1
ATOM 1433 C C . THR B 1 30 ? -1.152 25.469 20.578 1 91.25 30 THR B C 1
ATOM 1435 O O . THR B 1 30 ? -1.185 26.141 21.609 1 91.25 30 THR B O 1
ATOM 1438 N N . GLY B 1 31 ? -1.783 24.281 20.469 1 91.25 31 GLY B N 1
ATOM 1439 C CA . GLY B 1 31 ? -2.637 23.781 21.531 1 91.25 31 GLY B CA 1
ATOM 1440 C C . GLY B 1 31 ? -3.982 24.484 21.594 1 91.25 31 GLY B C 1
ATOM 1441 O O . GLY B 1 31 ? -4.766 24.25 22.516 1 91.25 31 GLY B O 1
ATOM 1442 N N . GLU B 1 32 ? -4.246 25.375 20.641 1 94.69 32 GLU B N 1
ATOM 1443 C CA . GLU B 1 32 ? -5.508 26.109 20.578 1 94.69 32 GLU B CA 1
ATOM 1444 C C . GLU B 1 32 ? -6.688 25.156 20.391 1 94.69 32 GLU B C 1
ATOM 1446 O O . GLU B 1 32 ? -6.629 24.25 19.562 1 94.69 32 GLU B O 1
ATOM 1451 N N . VAL B 1 33 ? -7.699 25.359 21.234 1 96.12 33 VAL B N 1
ATOM 1452 C CA . VAL B 1 33 ? -8.922 24.578 21.156 1 96.12 33 VAL B CA 1
ATOM 1453 C C . VAL B 1 33 ? -10.094 25.484 20.766 1 96.12 33 VAL B C 1
ATOM 1455 O O . VAL B 1 33 ? -10.375 26.469 21.453 1 96.12 33 VAL B O 1
ATOM 1458 N N . VAL B 1 34 ? -10.719 25.203 19.688 1 96 34 VAL B N 1
ATOM 1459 C CA . VAL B 1 34 ? -11.852 25.969 19.172 1 96 34 VAL B CA 1
ATOM 1460 C C . VAL B 1 34 ? -13.055 25.047 18.969 1 96 34 VAL B C 1
ATOM 1462 O O . VAL B 1 34 ? -12.922 23.984 18.375 1 96 34 VAL B O 1
ATOM 1465 N N . PRO B 1 35 ? -14.188 25.484 19.531 1 96.75 35 PRO B N 1
ATOM 1466 C CA . PRO B 1 35 ? -15.375 24.672 19.266 1 96.75 35 PRO B CA 1
ATOM 1467 C C . PRO B 1 35 ? -15.695 24.547 17.781 1 96.75 35 PRO B C 1
ATOM 1469 O O . PRO B 1 35 ? -15.531 25.516 17.031 1 96.75 35 PRO B O 1
ATOM 1472 N N . LEU B 1 36 ? -16.062 23.375 17.375 1 97.12 36 LEU B N 1
ATOM 1473 C CA . LEU B 1 36 ? -16.516 23.156 16.016 1 97.12 36 LEU B CA 1
ATOM 1474 C C . LEU B 1 36 ? -17.953 23.594 15.836 1 97.12 36 LEU B C 1
ATOM 1476 O O . LEU B 1 36 ? -18.781 23.422 16.75 1 97.12 36 LEU B O 1
ATOM 148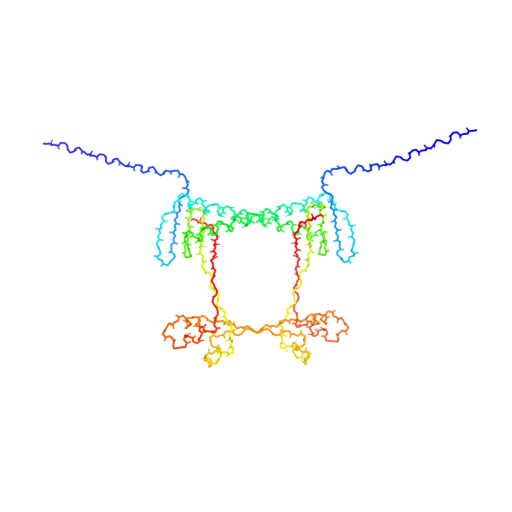0 N N . SER B 1 37 ? -18.281 24.188 14.656 1 96 37 SER B N 1
ATOM 1481 C CA . SER B 1 37 ? -19.672 24.484 14.32 1 96 37 SER B CA 1
ATOM 1482 C C . SER B 1 37 ? -20.469 23.203 14.094 1 96 37 SER B C 1
ATOM 1484 O O . SER B 1 37 ? -19.906 22.141 13.875 1 96 37 SER B O 1
ATOM 1486 N N . PRO B 1 38 ? -21.734 23.328 14.195 1 95.69 38 PRO B N 1
ATOM 1487 C CA . PRO B 1 38 ? -22.562 22.141 13.914 1 95.69 38 PRO B CA 1
ATOM 1488 C C . PRO B 1 38 ? -22.312 21.562 12.531 1 95.69 38 PRO B C 1
ATOM 1490 O O . PRO B 1 38 ? -22.297 20.328 12.367 1 95.69 38 PRO B O 1
ATOM 1493 N N . ALA B 1 39 ? -22.031 22.422 11.578 1 95.56 39 ALA B N 1
ATOM 1494 C CA . ALA B 1 39 ? -21.766 21.953 10.219 1 95.56 39 ALA B CA 1
ATOM 1495 C C . ALA B 1 39 ? -20.453 21.188 10.156 1 95.56 39 ALA B C 1
ATOM 1497 O O . ALA B 1 39 ? -20.344 20.172 9.461 1 95.56 39 ALA B O 1
ATOM 1498 N N . GLU B 1 40 ? -19.516 21.609 10.852 1 96.88 40 GLU B N 1
ATOM 1499 C CA . GLU B 1 40 ? -18.234 20.938 10.898 1 96.88 40 GLU B CA 1
ATOM 1500 C C . GLU B 1 40 ? -18.344 19.578 11.594 1 96.88 40 GLU B C 1
ATOM 1502 O O . GLU B 1 40 ? -17.75 18.594 11.141 1 96.88 40 GLU B O 1
ATOM 1507 N N . ILE B 1 41 ? -19.047 19.594 12.617 1 97.44 41 ILE B N 1
ATOM 1508 C CA . ILE B 1 41 ? -19.266 18.359 13.359 1 97.44 41 ILE B CA 1
ATOM 1509 C C . ILE B 1 41 ? -19.969 17.328 12.453 1 97.44 41 ILE B C 1
ATOM 1511 O O . ILE B 1 41 ? -19.578 16.172 12.414 1 97.44 41 ILE B O 1
ATOM 1515 N N . GLN B 1 42 ? -20.953 17.812 11.75 1 96.81 42 GLN B N 1
ATOM 1516 C CA . GLN B 1 42 ? -21.688 16.938 10.844 1 96.81 42 GLN B CA 1
ATOM 1517 C C . GLN B 1 42 ? -20.75 16.344 9.781 1 96.81 42 GLN B C 1
ATOM 1519 O O . GLN B 1 42 ? -20.859 15.164 9.445 1 96.81 42 GLN B O 1
ATOM 1524 N N . LEU B 1 43 ? -19.875 17.141 9.266 1 97.75 43 LEU B N 1
ATOM 1525 C CA . LEU B 1 43 ? -18.938 16.672 8.242 1 97.75 43 LEU B CA 1
ATOM 1526 C C . LEU B 1 43 ? -18 15.609 8.805 1 97.75 43 LEU B C 1
ATOM 1528 O O . LEU B 1 43 ? -17.75 14.594 8.148 1 97.75 43 LEU B O 1
ATOM 1532 N N . VAL B 1 44 ? -17.516 15.812 9.992 1 98.25 44 VAL B N 1
ATOM 1533 C CA . VAL B 1 44 ? -16.641 14.852 10.641 1 98.25 44 VAL B CA 1
ATOM 1534 C C . VAL B 1 44 ? -17.391 13.547 10.898 1 98.25 44 VAL B C 1
ATOM 1536 O O . VAL B 1 44 ? -16.875 12.461 10.641 1 98.25 44 VAL B O 1
ATOM 1539 N N . MET B 1 45 ? -18.562 13.688 11.344 1 97.94 45 MET B N 1
ATOM 1540 C CA . MET B 1 45 ? -19.375 12.516 11.633 1 97.94 45 MET B CA 1
ATOM 1541 C C . MET B 1 45 ? -19.672 11.727 10.359 1 97.94 45 MET B C 1
ATOM 1543 O O . MET B 1 45 ? -19.703 10.5 10.375 1 97.94 45 MET B O 1
ATOM 1547 N N . GLN B 1 46 ? -19.906 12.453 9.328 1 98.12 46 GLN B N 1
ATOM 1548 C CA . GLN B 1 46 ? -20.141 11.797 8.039 1 98.12 46 GLN B CA 1
ATOM 1549 C C . GLN B 1 46 ? -18.906 11.008 7.602 1 98.12 46 GLN B C 1
ATOM 1551 O O . GLN B 1 46 ? -19.016 9.859 7.176 1 98.12 46 GLN B O 1
ATOM 1556 N N . GLY B 1 47 ? -17.734 11.625 7.707 1 98.69 47 GLY B N 1
ATOM 1557 C CA . GLY B 1 47 ? -16.516 10.922 7.375 1 98.69 47 GLY B CA 1
ATOM 1558 C C . GLY B 1 47 ? -16.297 9.68 8.211 1 98.69 47 GLY B C 1
ATOM 1559 O O . GLY B 1 47 ? -15.906 8.633 7.684 1 98.69 47 GLY B O 1
ATOM 1560 N N . TRP B 1 48 ? -16.594 9.828 9.438 1 98.44 48 TRP B N 1
ATOM 1561 C CA . TRP B 1 48 ? -16.422 8.711 10.359 1 98.44 48 TRP B CA 1
ATOM 1562 C C . TRP B 1 48 ? -17.359 7.562 10.008 1 98.44 48 TRP B C 1
ATOM 1564 O O . TRP B 1 48 ? -16.953 6.398 10 1 98.44 48 TRP B O 1
ATOM 1574 N N . ALA B 1 49 ? -18.594 7.891 9.75 1 98.31 49 ALA B N 1
ATOM 1575 C CA . ALA B 1 49 ? -19.578 6.879 9.367 1 98.31 49 ALA B CA 1
ATOM 1576 C C . ALA B 1 49 ? -19.141 6.133 8.109 1 98.31 49 ALA B C 1
ATOM 1578 O O . ALA B 1 49 ? -19.266 4.91 8.031 1 98.31 49 ALA B O 1
ATOM 1579 N N . LEU B 1 50 ? -18.656 6.871 7.117 1 98.62 50 LEU B N 1
ATOM 1580 C CA . LEU B 1 50 ? -18.156 6.258 5.887 1 98.62 50 LEU B CA 1
ATOM 1581 C C . LEU B 1 50 ? -17 5.32 6.176 1 98.62 50 LEU B C 1
ATOM 1583 O O . LEU B 1 50 ? -16.953 4.199 5.66 1 98.62 50 LEU B O 1
ATOM 1587 N N . LYS B 1 51 ? -16.078 5.801 7.008 1 98.75 51 LYS B N 1
ATOM 1588 C CA . LYS B 1 51 ? -14.898 5.004 7.359 1 98.75 51 LYS B CA 1
ATOM 1589 C C . LYS B 1 51 ? -15.305 3.682 8 1 98.75 51 LYS B C 1
ATOM 1591 O O . LYS B 1 51 ?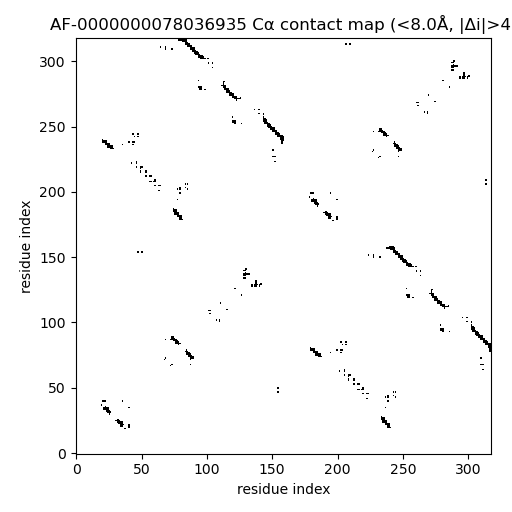 -14.773 2.627 7.66 1 98.75 51 LYS B O 1
ATOM 1596 N N . LYS B 1 52 ? -16.188 3.703 8.891 1 98.19 52 LYS B N 1
ATOM 1597 C CA . LYS B 1 52 ? -16.641 2.498 9.57 1 98.19 52 LYS B CA 1
ATOM 1598 C C . LYS B 1 52 ? -17.328 1.547 8.594 1 98.19 52 LYS B C 1
ATOM 1600 O O . LYS B 1 52 ? -17.109 0.335 8.641 1 98.19 52 LYS B O 1
ATOM 1605 N N . GLN B 1 53 ? -18.141 2.141 7.797 1 98.5 53 GLN B N 1
ATOM 1606 C CA . GLN B 1 53 ? -18.828 1.33 6.809 1 98.5 53 GLN B CA 1
ATOM 1607 C C . GLN B 1 53 ? -17.859 0.653 5.855 1 98.5 53 GLN B C 1
ATOM 1609 O O . GLN B 1 53 ? -18 -0.531 5.543 1 98.5 53 GLN B O 1
ATOM 1614 N N . ILE B 1 54 ? -16.906 1.36 5.359 1 98.62 54 ILE B N 1
ATOM 1615 C CA . ILE B 1 54 ? -15.898 0.823 4.457 1 98.62 54 ILE B CA 1
ATOM 1616 C C . ILE B 1 54 ? -15.18 -0.344 5.129 1 98.62 54 ILE B C 1
ATOM 1618 O O . ILE B 1 54 ? -15.008 -1.406 4.523 1 98.62 54 ILE B O 1
ATOM 1622 N N . ASP B 1 55 ? -14.781 -0.139 6.375 1 98.31 55 ASP B N 1
ATOM 1623 C CA . ASP B 1 55 ? -14.07 -1.188 7.102 1 98.31 55 ASP B CA 1
ATOM 1624 C C . ASP B 1 55 ? -14.914 -2.455 7.203 1 98.31 55 ASP B C 1
ATOM 1626 O O . ASP B 1 55 ? -14.406 -3.564 7.031 1 98.31 55 ASP B O 1
ATOM 1630 N N . GLU B 1 56 ? -16.141 -2.281 7.48 1 98.44 56 GLU B N 1
ATOM 1631 C CA . GLU B 1 56 ? -17.062 -3.416 7.602 1 98.44 56 GLU B CA 1
ATOM 1632 C C . GLU B 1 56 ? -17.219 -4.145 6.27 1 98.44 56 GLU B C 1
ATOM 1634 O O . GLU B 1 56 ? -17.156 -5.375 6.219 1 98.44 56 GLU B O 1
ATOM 1639 N N . LEU B 1 57 ? -17.422 -3.404 5.238 1 98.69 57 LEU B N 1
ATOM 1640 C CA . LEU B 1 57 ? -17.609 -3.992 3.916 1 98.69 57 LEU B CA 1
ATOM 1641 C C . LEU B 1 57 ? -16.328 -4.691 3.453 1 98.69 57 LEU B C 1
ATOM 1643 O O . LEU B 1 57 ? -16.391 -5.746 2.812 1 98.69 57 LEU B O 1
ATOM 1647 N N . GLU B 1 58 ? -15.195 -4.125 3.77 1 98.5 58 GLU B N 1
ATOM 1648 C CA . GLU B 1 58 ? -13.922 -4.75 3.42 1 98.5 58 GLU B CA 1
ATOM 1649 C C . GLU B 1 58 ? -13.758 -6.098 4.121 1 98.5 58 GLU B C 1
ATOM 1651 O O . GLU B 1 58 ? -13.242 -7.047 3.537 1 98.5 58 GLU B O 1
ATOM 1656 N N . ALA B 1 59 ? -14.18 -6.18 5.32 1 98.56 59 ALA B N 1
ATOM 1657 C CA . ALA B 1 59 ? -14.109 -7.441 6.055 1 98.56 59 ALA B CA 1
ATOM 1658 C C . ALA B 1 59 ? -14.992 -8.5 5.402 1 98.56 59 ALA B C 1
ATOM 1660 O O . ALA B 1 59 ? -14.594 -9.656 5.277 1 98.56 59 ALA B O 1
ATOM 1661 N N . GLN B 1 60 ? -16.141 -8.109 5.008 1 98.62 60 GLN B N 1
ATOM 1662 C CA . GLN B 1 60 ? -17.047 -9.023 4.336 1 98.62 60 GLN B CA 1
ATOM 1663 C C . GLN B 1 60 ? -16.484 -9.477 2.994 1 98.62 60 GLN B C 1
ATOM 1665 O O . GLN B 1 60 ? -16.562 -10.664 2.656 1 98.62 60 GLN B O 1
ATOM 1670 N N . LEU B 1 61 ? -15.938 -8.555 2.25 1 98.69 61 LEU B N 1
ATOM 1671 C CA . LEU B 1 61 ? -15.359 -8.898 0.956 1 98.69 61 LEU B CA 1
ATOM 1672 C C . LEU B 1 61 ? -14.195 -9.875 1.121 1 98.69 61 LEU B C 1
ATOM 1674 O O . LEU B 1 61 ? -14.031 -10.789 0.309 1 98.69 61 LEU B O 1
ATOM 1678 N N . LYS B 1 62 ? -13.445 -9.625 2.125 1 98.38 62 LYS B N 1
ATOM 1679 C CA . LYS B 1 62 ? -12.344 -10.531 2.428 1 98.38 62 LYS B CA 1
ATOM 1680 C C . LYS B 1 62 ? -12.844 -11.945 2.689 1 98.38 62 LYS B C 1
ATOM 1682 O O . LYS B 1 62 ? -12.242 -12.922 2.238 1 98.38 62 LYS B O 1
ATOM 1687 N N . GLU B 1 63 ? -13.906 -12.102 3.393 1 98.44 63 GLU B N 1
ATOM 1688 C CA . GLU B 1 63 ? -14.492 -13.414 3.686 1 98.44 63 GLU B CA 1
ATOM 1689 C C . GLU B 1 63 ? -14.977 -14.094 2.412 1 98.44 63 GLU B C 1
ATOM 1691 O O . GLU B 1 63 ? -14.75 -15.289 2.213 1 98.44 63 GLU B O 1
ATOM 1696 N N . ILE B 1 64 ? -15.594 -13.328 1.577 1 98.62 64 ILE B N 1
ATOM 1697 C CA . ILE B 1 64 ? -16.094 -13.875 0.321 1 98.62 64 ILE B CA 1
ATOM 1698 C C . ILE B 1 64 ? -14.922 -14.32 -0.552 1 98.62 64 ILE B C 1
ATOM 1700 O O . ILE B 1 64 ? -14.961 -15.398 -1.149 1 98.62 64 ILE B O 1
ATOM 1704 N N . SER B 1 65 ? -13.922 -13.508 -0.585 1 98.31 65 SER B N 1
ATOM 1705 C CA . SER B 1 65 ? -12.734 -13.852 -1.362 1 98.31 65 SER B CA 1
ATOM 1706 C C . SER B 1 65 ? -12.109 -15.148 -0.864 1 98.31 65 SER B C 1
ATOM 1708 O O . SER B 1 65 ? -11.695 -15.992 -1.664 1 98.31 65 SER B O 1
ATOM 1710 N N . ALA B 1 66 ? -12.062 -15.297 0.402 1 98.12 66 ALA B N 1
ATOM 1711 C CA . ALA B 1 66 ? -11.508 -16.516 0.987 1 98.12 66 ALA B CA 1
ATOM 1712 C C . ALA B 1 66 ? -12.336 -17.734 0.595 1 98.12 66 ALA B C 1
ATOM 1714 O O . ALA B 1 66 ? -11.781 -18.797 0.28 1 98.12 66 ALA B O 1
ATOM 1715 N N . LYS B 1 67 ? -13.617 -17.625 0.616 1 98.31 67 LYS B N 1
ATOM 1716 C CA . LYS B 1 67 ? -14.5 -18.719 0.224 1 98.31 67 LYS B CA 1
ATOM 1717 C C . LYS B 1 67 ? -14.305 -19.094 -1.243 1 98.31 67 LYS B C 1
ATOM 1719 O O . LYS B 1 67 ? -14.281 -20.266 -1.595 1 98.31 67 LYS B O 1
ATOM 1724 N N . LEU B 1 68 ? -14.109 -18.062 -2.045 1 98.38 68 LEU B N 1
ATOM 1725 C CA . LEU B 1 68 ? -13.906 -18.312 -3.467 1 98.38 68 LEU B CA 1
ATOM 1726 C C . LEU B 1 68 ? -12.586 -19.031 -3.713 1 98.38 68 LEU B C 1
ATOM 1728 O O . LEU B 1 68 ? -12.508 -19.953 -4.52 1 98.38 68 LEU B O 1
ATOM 1732 N N . ILE B 1 69 ? -11.609 -18.578 -3.016 1 97.94 69 ILE B N 1
ATOM 1733 C CA . ILE B 1 69 ? -10.289 -19.188 -3.152 1 97.94 69 ILE B CA 1
ATOM 1734 C C . ILE B 1 69 ? -10.352 -20.641 -2.715 1 97.94 69 ILE B C 1
ATOM 1736 O O . ILE B 1 69 ? -9.812 -21.531 -3.391 1 97.94 69 ILE B O 1
ATOM 1740 N N . GLU B 1 70 ? -11.047 -20.969 -1.651 1 97.44 70 GLU B N 1
ATOM 1741 C CA . GLU B 1 70 ? -11.156 -22.328 -1.121 1 97.44 70 GLU B CA 1
ATOM 1742 C C . GLU B 1 70 ? -11.945 -23.234 -2.068 1 97.44 70 GLU B C 1
ATOM 1744 O O . GLU B 1 70 ? -11.555 -24.375 -2.309 1 97.44 70 GLU B O 1
ATOM 1749 N N . ALA B 1 71 ? -12.883 -22.703 -2.648 1 97.12 71 ALA B N 1
ATOM 1750 C CA . ALA B 1 71 ? -13.812 -23.5 -3.451 1 97.12 71 ALA B CA 1
ATOM 1751 C C . ALA B 1 71 ? -13.242 -23.75 -4.844 1 97.12 71 ALA B C 1
ATOM 1753 O O . ALA B 1 71 ? -13.469 -24.812 -5.422 1 97.12 71 ALA B O 1
ATOM 1754 N N . HIS B 1 72 ? -12.453 -22.766 -5.426 1 96.81 72 HIS B N 1
ATOM 1755 C CA . HIS B 1 72 ? -12.141 -22.859 -6.848 1 96.81 72 HIS B CA 1
ATOM 1756 C C . HIS B 1 72 ? -10.633 -22.953 -7.074 1 96.81 72 HIS B C 1
ATOM 1758 O O . HIS B 1 72 ? -10.188 -23.391 -8.133 1 96.81 72 HIS B O 1
ATOM 1764 N N . GLY B 1 73 ? -9.914 -22.484 -6.094 1 94.94 73 GLY B N 1
ATOM 1765 C CA . GLY B 1 73 ? -8.469 -22.578 -6.199 1 94.94 73 GLY B CA 1
ATOM 1766 C C . GLY B 1 73 ? -7.867 -21.516 -7.098 1 94.94 73 GLY B C 1
ATOM 1767 O O . GLY B 1 73 ? -8.594 -20.812 -7.805 1 94.94 73 GLY B O 1
ATOM 1768 N N . VAL B 1 74 ? -6.602 -21.391 -7.055 1 95.38 74 VAL B N 1
ATOM 1769 C CA . VAL B 1 74 ? -5.871 -20.406 -7.855 1 95.38 74 VAL B CA 1
ATOM 1770 C C . VAL B 1 74 ? -5.938 -20.781 -9.328 1 95.38 74 VAL B C 1
ATOM 1772 O O . VAL B 1 74 ? -6 -21.969 -9.672 1 95.38 74 VAL B O 1
ATOM 1775 N N . GLY B 1 75 ? -5.98 -19.688 -10.227 1 95.75 75 GLY B N 1
ATOM 1776 C CA . GLY B 1 75 ? -6.031 -19.922 -11.664 1 95.75 75 GLY B CA 1
ATOM 1777 C C . GLY B 1 75 ? -7.441 -19.906 -12.219 1 95.75 75 GLY B C 1
ATOM 1778 O O . GLY B 1 75 ? -7.633 -19.906 -13.438 1 95.75 75 GLY B O 1
ATOM 1779 N N . ALA B 1 76 ? -8.398 -19.875 -11.336 1 97.44 76 ALA B N 1
ATOM 1780 C CA . ALA B 1 76 ? -9.797 -19.859 -11.766 1 97.44 76 ALA B CA 1
ATOM 1781 C C . ALA B 1 76 ? -10.297 -18.438 -11.953 1 97.44 76 ALA B C 1
ATOM 1783 O O . ALA B 1 76 ? -9.945 -17.531 -11.188 1 97.44 76 ALA B O 1
ATOM 1784 N N . SER B 1 77 ? -11.086 -18.281 -12.977 1 97.94 77 SER B N 1
ATOM 1785 C CA . SER B 1 77 ? -11.875 -17.062 -13.172 1 97.94 77 SER B CA 1
ATOM 1786 C C . SER B 1 77 ? -13.367 -17.375 -13.133 1 97.94 77 SER B C 1
ATOM 1788 O O . SER B 1 77 ? -13.844 -18.266 -13.844 1 97.94 77 SER B O 1
ATOM 1790 N N . LEU B 1 78 ? -14.031 -16.719 -12.289 1 98.38 78 LEU B N 1
ATOM 1791 C CA . LEU B 1 78 ? -15.484 -16.844 -12.18 1 98.38 78 LEU B CA 1
ATOM 1792 C C . LEU B 1 78 ? -16.188 -15.695 -12.891 1 98.38 78 LEU B C 1
ATOM 1794 O O . LEU B 1 78 ? -16.062 -14.539 -12.477 1 98.38 78 LEU B O 1
ATOM 1798 N N . VAL B 1 79 ? -16.891 -16.031 -13.93 1 97.75 79 VAL B N 1
ATOM 1799 C CA . VAL B 1 79 ? -17.484 -15 -14.773 1 97.75 79 VAL B CA 1
ATOM 1800 C C . VAL B 1 79 ? -19.016 -15.055 -14.648 1 97.75 79 VAL B C 1
ATOM 1802 O O . VAL B 1 79 ? -19.625 -16.109 -14.844 1 97.75 79 VAL B O 1
ATOM 1805 N N . VAL B 1 80 ? -19.609 -14.039 -14.273 1 97.88 80 VAL B N 1
ATOM 1806 C CA . VAL B 1 80 ? -21.062 -13.852 -14.391 1 97.88 80 VAL B CA 1
ATOM 1807 C C . VAL B 1 80 ? -21.359 -12.992 -15.617 1 97.88 80 VAL B C 1
ATOM 1809 O O . VAL B 1 80 ? -21.016 -11.812 -15.656 1 97.88 80 VAL B O 1
ATOM 1812 N N . HIS B 1 81 ? -22.047 -13.578 -16.516 1 95.19 81 HIS B N 1
ATOM 1813 C CA . HIS B 1 81 ? -22.203 -12.969 -17.828 1 95.19 81 HIS B CA 1
ATOM 1814 C C . HIS B 1 81 ? -22.891 -11.609 -17.719 1 95.19 81 HIS B C 1
ATOM 1816 O O . HIS B 1 81 ? -23.953 -11.492 -17.094 1 95.19 81 HIS B O 1
ATOM 1822 N N . GLY B 1 82 ? -22.203 -10.625 -18.359 1 95 82 GLY B N 1
ATOM 1823 C CA . GLY B 1 82 ? -22.781 -9.297 -18.438 1 95 82 GLY B CA 1
ATOM 1824 C C . GLY B 1 82 ? -22.672 -8.508 -17.156 1 95 82 GLY B C 1
ATOM 1825 O O . GLY B 1 82 ? -23.219 -7.406 -17.047 1 95 82 GLY B O 1
ATOM 1826 N N . VAL B 1 83 ? -22 -9.047 -16.156 1 96.69 83 VAL B N 1
ATOM 1827 C CA . VAL B 1 83 ? -22.016 -8.367 -14.867 1 96.69 83 VAL B CA 1
ATOM 1828 C C . VAL B 1 83 ? -20.594 -8.188 -14.352 1 96.69 83 VAL B C 1
ATOM 1830 O O . VAL B 1 83 ? -20.062 -7.07 -14.336 1 96.69 83 VAL B O 1
ATOM 1833 N N . CYS B 1 84 ? -19.922 -9.328 -14.055 1 98.25 84 CYS B N 1
ATOM 1834 C CA . CYS B 1 84 ? -18.625 -9.172 -13.406 1 98.25 84 CYS B CA 1
ATOM 1835 C C . CYS B 1 84 ? -17.766 -10.422 -13.586 1 98.25 84 CYS B C 1
ATOM 1837 O O . CYS B 1 84 ? -18.25 -11.445 -14.07 1 98.25 84 CYS B O 1
ATOM 1839 N N . ARG B 1 85 ? -16.469 -10.266 -13.266 1 97.94 85 ARG B N 1
ATOM 1840 C CA . ARG B 1 85 ? -15.469 -11.328 -13.242 1 97.94 85 ARG B CA 1
ATOM 1841 C C . ARG B 1 85 ? -14.633 -11.281 -11.969 1 97.94 85 ARG B C 1
ATOM 1843 O O . ARG B 1 85 ? -14.164 -10.211 -11.578 1 97.94 85 ARG B O 1
ATOM 1850 N N . ALA B 1 86 ? -14.555 -12.383 -11.32 1 98.56 86 ALA B N 1
ATOM 1851 C CA . ALA B 1 86 ? -13.625 -12.586 -10.211 1 98.56 86 ALA B CA 1
ATOM 1852 C C . ALA B 1 86 ? -12.477 -13.508 -10.617 1 98.56 86 ALA B C 1
ATOM 1854 O O . ALA B 1 86 ? -12.695 -14.68 -10.906 1 98.56 86 ALA B O 1
ATOM 1855 N N . SER B 1 87 ? -11.273 -12.961 -10.578 1 98.25 87 SER B N 1
ATOM 1856 C CA . SER B 1 87 ? -10.109 -13.758 -10.953 1 98.25 87 SER B CA 1
ATOM 1857 C C . SER B 1 87 ? -9.266 -14.102 -9.727 1 98.25 87 SER B C 1
ATOM 1859 O O . SER B 1 87 ? -8.852 -13.211 -8.984 1 98.25 87 SER B O 1
ATOM 1861 N N . ILE B 1 88 ? -9 -15.32 -9.578 1 98.12 88 ILE B N 1
ATOM 1862 C CA . ILE B 1 88 ? -8.188 -15.789 -8.469 1 98.12 88 ILE B CA 1
ATOM 1863 C C . ILE B 1 88 ? -6.754 -16.031 -8.945 1 98.12 88 ILE B C 1
ATOM 1865 O O . ILE B 1 88 ? -6.516 -16.906 -9.789 1 98.12 88 ILE B O 1
ATOM 1869 N N . THR B 1 89 ? -5.914 -15.289 -8.414 1 96.38 89 THR B N 1
ATOM 1870 C CA . THR B 1 89 ? -4.527 -15.383 -8.852 1 96.38 89 THR B CA 1
ATOM 1871 C C . THR B 1 89 ? -3.615 -15.758 -7.684 1 96.38 89 THR B C 1
ATOM 1873 O O . THR B 1 89 ? -3.947 -15.5 -6.523 1 96.38 89 THR B O 1
ATOM 1876 N N . GLU B 1 90 ? -2.559 -16.406 -7.984 1 93.88 90 GLU B N 1
ATOM 1877 C CA . GLU B 1 90 ? -1.484 -16.672 -7.031 1 93.88 90 GLU B CA 1
ATOM 1878 C C . GLU B 1 90 ? -0.348 -15.664 -7.184 1 93.88 90 GLU B C 1
ATOM 1880 O O . GLU B 1 90 ? 0.081 -15.367 -8.297 1 93.88 90 GLU B O 1
ATOM 1885 N N . ARG B 1 91 ? -0.017 -15.07 -6.129 1 92 91 ARG B N 1
ATOM 1886 C CA . ARG B 1 91 ? 1.165 -14.219 -6.109 1 92 91 ARG B CA 1
ATOM 1887 C C . ARG B 1 91 ? 2.355 -14.945 -5.488 1 92 91 ARG B C 1
ATOM 1889 O O . ARG B 1 91 ? 2.246 -15.508 -4.398 1 92 91 ARG B O 1
ATOM 1896 N N . GLU B 1 92 ? 3.455 -15.039 -6.297 1 90 92 GLU B N 1
A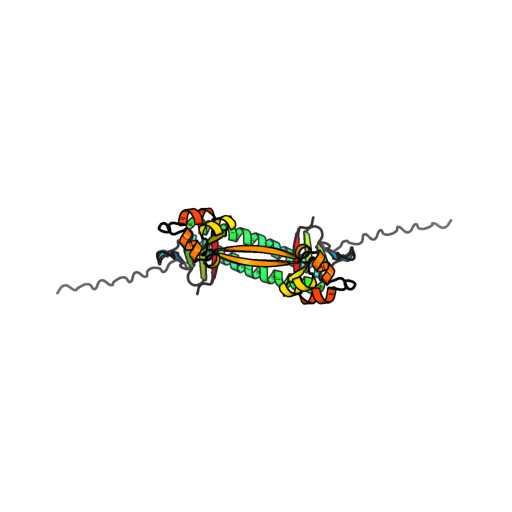TOM 1897 C CA . GLU B 1 92 ? 4.707 -15.617 -5.82 1 90 92 GLU B CA 1
ATOM 1898 C C . GLU B 1 92 ? 5.785 -14.555 -5.656 1 90 92 GLU B C 1
ATOM 1900 O O . GLU B 1 92 ? 6.016 -13.75 -6.566 1 90 92 GLU B O 1
ATOM 1905 N N . ALA B 1 93 ? 6.297 -14.531 -4.512 1 93.5 93 ALA B N 1
ATOM 1906 C CA . ALA B 1 93 ? 7.395 -13.609 -4.227 1 93.5 93 ALA B CA 1
ATOM 1907 C C . ALA B 1 93 ? 8.688 -14.367 -3.939 1 93.5 93 ALA B C 1
ATOM 1909 O O . ALA B 1 93 ? 8.742 -15.172 -3.012 1 93.5 93 ALA B O 1
ATOM 1910 N N . VAL B 1 94 ? 9.711 -14.133 -4.781 1 95.75 94 VAL B N 1
ATOM 1911 C CA . VAL B 1 94 ? 11.023 -14.75 -4.598 1 95.75 94 VAL B CA 1
ATOM 1912 C C . VAL B 1 94 ? 12.016 -13.711 -4.082 1 95.75 94 VAL B C 1
ATOM 1914 O O . VAL B 1 94 ? 12.148 -12.633 -4.66 1 95.75 94 VAL B O 1
ATOM 1917 N N . LYS B 1 95 ? 12.617 -14.086 -3.02 1 96.81 95 LYS B N 1
ATOM 1918 C CA . LYS B 1 95 ? 13.609 -13.195 -2.424 1 96.81 95 LYS B CA 1
ATOM 1919 C C . LYS B 1 95 ? 14.953 -13.891 -2.262 1 96.81 95 LYS B C 1
ATOM 1921 O O . LYS B 1 95 ? 15.016 -15.102 -2.053 1 96.81 95 LYS B O 1
ATOM 1926 N N . ILE B 1 96 ? 15.992 -13.078 -2.359 1 97.56 96 ILE B N 1
ATOM 1927 C CA . ILE B 1 96 ? 17.328 -13.578 -2.074 1 97.56 96 ILE B CA 1
ATOM 1928 C C . ILE B 1 96 ? 17.625 -13.453 -0.581 1 97.56 96 ILE B C 1
ATOM 1930 O O . ILE B 1 96 ? 17.672 -12.336 -0.046 1 97.56 96 ILE B O 1
ATOM 1934 N N . GLN B 1 97 ? 17.844 -14.539 0.01 1 95.62 97 GLN B N 1
ATOM 1935 C CA . GLN B 1 97 ? 18.047 -14.531 1.454 1 95.62 97 GLN B CA 1
ATOM 1936 C C . GLN B 1 97 ? 19.547 -14.469 1.799 1 95.62 97 GLN B C 1
ATOM 1938 O O . GLN B 1 97 ? 19.906 -14.047 2.895 1 95.62 97 GLN B O 1
ATOM 1943 N N . ASP B 1 98 ? 20.391 -14.992 0.901 1 96.19 98 ASP B N 1
ATOM 1944 C CA . ASP B 1 98 ? 21.844 -14.992 1.112 1 96.19 98 ASP B CA 1
ATOM 1945 C C . ASP B 1 98 ? 22.578 -14.57 -0.155 1 96.19 98 ASP B C 1
ATOM 1947 O O . ASP B 1 98 ? 23 -15.422 -0.944 1 96.19 98 ASP B O 1
ATOM 1951 N N . ALA B 1 99 ? 22.828 -13.352 -0.226 1 96.31 99 ALA B N 1
ATOM 1952 C CA . ALA B 1 99 ? 23.422 -12.797 -1.438 1 96.31 99 ALA B CA 1
ATOM 1953 C C . ALA B 1 99 ? 24.891 -13.203 -1.567 1 96.31 99 ALA B C 1
ATOM 1955 O O . ALA B 1 99 ? 25.359 -13.461 -2.672 1 96.31 99 ALA B O 1
ATOM 1956 N N . GLU B 1 100 ? 25.578 -13.164 -0.493 1 96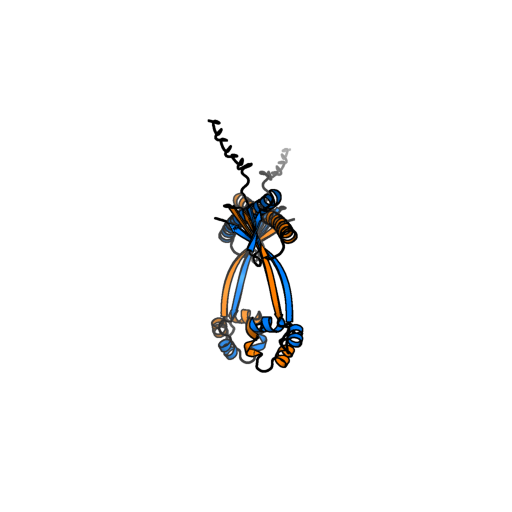.31 100 GLU B N 1
ATOM 1957 C CA . GLU B 1 100 ? 26.984 -13.516 -0.524 1 96.31 100 GLU B CA 1
ATOM 1958 C C . GLU B 1 100 ? 27.203 -14.938 -1.02 1 96.31 100 GLU B C 1
ATOM 1960 O O . GLU B 1 100 ? 28.031 -15.188 -1.888 1 96.31 100 GLU B O 1
ATOM 1965 N N . ARG B 1 101 ? 26.453 -15.789 -0.469 1 97.38 101 ARG B N 1
ATOM 1966 C CA . ARG B 1 101 ? 26.547 -17.172 -0.908 1 97.38 101 ARG B CA 1
ATOM 1967 C C . ARG B 1 101 ? 26.141 -17.312 -2.373 1 97.38 101 ARG B C 1
ATOM 1969 O O . ARG B 1 101 ? 26.781 -18.047 -3.131 1 97.38 101 ARG B O 1
ATOM 1976 N N . LEU B 1 102 ? 25.109 -16.688 -2.713 1 98.19 102 LEU B N 1
ATOM 1977 C CA . LEU B 1 102 ? 24.656 -16.75 -4.098 1 98.19 102 LEU B CA 1
ATOM 1978 C C . LEU B 1 102 ? 25.734 -16.266 -5.051 1 98.19 102 LEU B C 1
ATOM 1980 O O . LEU B 1 102 ? 25.922 -16.828 -6.133 1 98.19 102 LEU B O 1
ATOM 1984 N N . LYS B 1 103 ? 26.453 -15.258 -4.691 1 97.31 103 LYS B N 1
ATOM 1985 C CA . LYS B 1 103 ? 27.547 -14.734 -5.492 1 97.31 103 LYS B CA 1
ATOM 1986 C C . LYS B 1 103 ? 28.625 -15.789 -5.695 1 97.31 103 LYS B C 1
ATOM 1988 O O . LYS B 1 103 ? 29.172 -15.93 -6.797 1 97.31 103 LYS B O 1
ATOM 1993 N N . LYS B 1 104 ? 28.906 -16.516 -4.727 1 97.69 104 LYS B N 1
ATOM 1994 C CA . LYS B 1 104 ? 29.906 -17.578 -4.816 1 97.69 104 LYS B CA 1
ATOM 1995 C C . LYS B 1 104 ? 29.438 -18.703 -5.742 1 97.69 104 LYS B C 1
ATOM 1997 O O . LYS B 1 104 ? 30.234 -19.234 -6.527 1 97.69 104 LYS B O 1
ATOM 2002 N N . VAL B 1 105 ? 28.188 -19 -5.621 1 97.19 105 VAL B N 1
ATOM 2003 C CA . VAL B 1 105 ? 27.609 -20.094 -6.391 1 97.19 105 VAL B CA 1
ATOM 2004 C C . VAL B 1 105 ? 27.578 -19.734 -7.871 1 97.19 105 VAL B C 1
ATOM 2006 O O . VAL B 1 105 ? 27.938 -20.547 -8.727 1 97.19 105 VAL B O 1
ATOM 2009 N N . LEU B 1 106 ? 27.281 -18.516 -8.164 1 97.31 106 LEU B N 1
ATOM 2010 C CA . LEU B 1 106 ? 27.031 -18.109 -9.539 1 97.31 106 LEU B CA 1
ATOM 2011 C C . LEU B 1 106 ? 28.312 -17.562 -10.172 1 97.31 106 LEU B C 1
ATOM 2013 O O . LEU B 1 106 ? 28.422 -17.484 -11.398 1 97.31 106 LEU B O 1
ATOM 2017 N N . GLY B 1 107 ? 29.234 -17.078 -9.297 1 96.19 107 GLY B N 1
ATOM 2018 C CA . GLY B 1 107 ? 30.438 -16.453 -9.82 1 96.19 107 GLY B CA 1
ATOM 2019 C C . GLY B 1 107 ? 30.172 -15.273 -10.719 1 96.19 107 GLY B C 1
ATOM 2020 O O . GLY B 1 107 ? 29.438 -14.352 -10.336 1 96.19 107 GLY B O 1
ATOM 2021 N N . ALA B 1 108 ? 30.609 -15.391 -11.914 1 95.19 108 ALA B N 1
ATOM 2022 C CA . ALA B 1 108 ? 30.531 -14.281 -12.867 1 95.19 108 ALA B CA 1
ATOM 2023 C C . ALA B 1 108 ? 29.109 -14.078 -13.352 1 95.19 108 ALA B C 1
ATOM 2025 O O . ALA B 1 108 ? 28.75 -12.992 -13.828 1 95.19 108 ALA B O 1
ATOM 2026 N N . ARG B 1 109 ? 28.281 -14.984 -13.219 1 95.38 109 ARG B N 1
ATOM 2027 C CA . ARG B 1 109 ? 26.922 -14.891 -13.734 1 95.38 109 ARG B CA 1
ATOM 2028 C C . ARG B 1 109 ? 26.016 -14.133 -12.766 1 95.38 109 ARG B C 1
ATOM 2030 O O . ARG B 1 109 ? 24.875 -13.836 -13.086 1 95.38 109 ARG B O 1
ATOM 2037 N N . PHE B 1 110 ? 26.578 -13.805 -11.641 1 97.5 110 PHE B N 1
ATOM 2038 C CA . PHE B 1 110 ? 25.781 -13.125 -10.625 1 97.5 110 PHE B CA 1
ATOM 2039 C C . PHE B 1 110 ? 25.203 -11.82 -11.156 1 97.5 110 PHE B C 1
ATOM 2041 O O . PHE B 1 110 ? 24.016 -11.555 -11.008 1 97.5 110 PHE B O 1
ATOM 2048 N N . SER B 1 111 ? 25.922 -11.086 -11.852 1 95.88 111 SER B N 1
ATOM 2049 C CA . SER B 1 111 ? 25.516 -9.758 -12.305 1 95.88 111 SER B CA 1
ATOM 2050 C C . SER B 1 111 ? 24.438 -9.844 -13.383 1 95.88 111 SER B C 1
ATOM 2052 O O . SER B 1 111 ? 23.688 -8.891 -13.594 1 95.88 111 SER B O 1
ATOM 2054 N N . ASP B 1 112 ? 24.359 -11.008 -14.031 1 96.12 112 ASP B N 1
ATOM 2055 C CA . ASP B 1 112 ? 23.359 -11.195 -15.078 1 96.12 112 ASP B CA 1
ATOM 2056 C C . ASP B 1 112 ? 22.047 -11.688 -14.492 1 96.12 112 ASP B C 1
ATOM 2058 O O . ASP B 1 112 ? 20.984 -11.508 -15.102 1 96.12 112 ASP B O 1
ATOM 2062 N N . LEU B 1 113 ? 22.203 -12.281 -13.359 1 97.69 113 LEU B N 1
ATOM 2063 C CA . LEU B 1 113 ? 21.047 -13.008 -12.852 1 97.69 113 LEU B CA 1
ATOM 2064 C C . LEU B 1 113 ? 20.438 -12.289 -11.656 1 97.69 113 LEU B C 1
ATOM 2066 O O . LEU B 1 113 ? 19.344 -12.625 -11.219 1 97.69 113 LEU B O 1
ATOM 2070 N N . VAL B 1 114 ? 21.156 -11.328 -11.156 1 98 114 VAL B N 1
ATOM 2071 C CA . VAL B 1 114 ? 20.688 -10.586 -9.984 1 98 114 VAL B CA 1
ATOM 2072 C C . VAL B 1 114 ? 20.781 -9.086 -10.25 1 98 114 VAL B C 1
ATOM 2074 O O . VAL B 1 114 ? 21.844 -8.578 -10.641 1 98 114 VAL B O 1
ATOM 2077 N N . GLN B 1 115 ? 19.672 -8.453 -10.039 1 97.12 115 GLN B N 1
ATOM 2078 C CA . GLN B 1 115 ? 19.656 -6.996 -10.102 1 97.12 115 GLN B CA 1
ATOM 2079 C C . GLN B 1 115 ? 20.031 -6.387 -8.75 1 97.12 115 GLN B C 1
ATOM 2081 O O . GLN B 1 115 ? 19.375 -6.648 -7.746 1 97.12 115 GLN B O 1
ATOM 2086 N N . VAL B 1 116 ? 21.031 -5.668 -8.742 1 95.5 116 VAL B N 1
ATOM 2087 C CA . VAL B 1 116 ? 21.438 -4.961 -7.531 1 95.5 116 VAL B CA 1
ATOM 2088 C C . VAL B 1 116 ? 20.859 -3.549 -7.539 1 95.5 116 VAL B C 1
ATOM 2090 O O . VAL B 1 116 ? 21.109 -2.773 -8.469 1 95.5 116 VAL B O 1
ATOM 2093 N N . VAL B 1 117 ? 20.062 -3.293 -6.523 1 94.88 117 VAL B N 1
ATOM 2094 C CA . VAL B 1 117 ? 19.453 -1.976 -6.391 1 94.88 117 VAL B CA 1
ATOM 2095 C C . VAL B 1 117 ? 20.031 -1.251 -5.18 1 94.88 117 VAL B C 1
ATOM 2097 O O . VAL B 1 117 ? 19.953 -1.746 -4.055 1 94.88 117 VAL B O 1
ATOM 2100 N N . VAL B 1 118 ? 20.594 -0.092 -5.449 1 93.88 118 VAL B N 1
ATOM 2101 C CA . VAL B 1 118 ? 21.141 0.732 -4.383 1 93.88 118 VAL B CA 1
ATOM 2102 C C . VAL B 1 118 ? 20.266 1.959 -4.16 1 93.88 118 VAL B C 1
ATOM 2104 O O . VAL B 1 118 ? 20 2.715 -5.098 1 93.88 118 VAL B O 1
ATOM 2107 N N . THR B 1 119 ? 19.812 2.068 -3.031 1 95.62 119 THR B N 1
ATOM 2108 C CA . THR B 1 119 ? 19 3.223 -2.672 1 95.62 119 THR B CA 1
ATOM 2109 C C . THR B 1 119 ? 19.656 4.02 -1.55 1 95.62 119 THR B C 1
ATOM 2111 O O . THR B 1 119 ? 20.281 3.447 -0.653 1 95.62 119 THR B O 1
ATOM 2114 N N . TYR B 1 120 ? 19.516 5.32 -1.688 1 97.12 120 TYR B N 1
ATOM 2115 C CA . TYR B 1 120 ? 20.047 6.238 -0.688 1 97.12 120 TYR B CA 1
ATOM 2116 C C . TYR B 1 120 ? 18.922 6.891 0.107 1 97.12 120 TYR B C 1
ATOM 2118 O O . TYR B 1 120 ? 18.031 7.527 -0.467 1 97.12 120 TYR B O 1
ATOM 2126 N N . LYS B 1 121 ? 19.047 6.723 1.394 1 97.06 121 LYS B N 1
ATOM 2127 C CA . LYS B 1 121 ? 18.031 7.316 2.271 1 97.06 121 LYS B CA 1
ATOM 2128 C C . LYS B 1 121 ? 18.656 8.398 3.15 1 97.06 121 LYS B C 1
ATOM 2130 O O . LYS B 1 121 ? 19.609 8.148 3.875 1 97.06 121 LYS B O 1
ATOM 2135 N N . PRO B 1 122 ? 18.062 9.562 3.111 1 97.62 122 PRO B N 1
ATOM 2136 C CA . PRO B 1 122 ? 18.594 10.609 3.986 1 97.62 122 PRO B CA 1
ATOM 2137 C C . PRO B 1 122 ? 18.281 10.352 5.461 1 97.62 122 PRO B C 1
ATOM 2139 O O . PRO B 1 122 ? 17.156 10.039 5.816 1 97.62 122 PRO B O 1
ATOM 2142 N N . GLU B 1 123 ? 19.344 10.508 6.242 1 96.94 123 GLU B N 1
ATOM 2143 C CA . GLU B 1 123 ? 19.141 10.469 7.688 1 96.94 123 GLU B CA 1
ATOM 2144 C C . GLU B 1 123 ? 18.5 11.766 8.188 1 96.94 123 GLU B C 1
ATOM 2146 O O . GLU B 1 123 ? 18.609 12.805 7.539 1 96.94 123 GLU B O 1
ATOM 2151 N N . PRO B 1 124 ? 17.906 11.688 9.344 1 95.56 124 PRO B N 1
ATOM 2152 C CA . PRO B 1 124 ? 17.25 12.883 9.883 1 95.56 124 PRO B CA 1
ATOM 2153 C C . PRO B 1 124 ? 18.203 14.07 10.008 1 95.56 124 PRO B C 1
ATOM 2155 O O . PRO B 1 124 ? 17.828 15.203 9.727 1 95.56 124 PRO B O 1
ATOM 2158 N N . ARG B 1 125 ? 19.406 13.797 10.406 1 95.88 125 ARG B N 1
ATOM 2159 C CA . ARG B 1 125 ? 20.391 14.875 10.57 1 95.88 125 ARG B CA 1
ATOM 2160 C C . ARG B 1 125 ? 20.641 15.594 9.242 1 95.88 125 ARG B C 1
ATOM 2162 O O . ARG B 1 125 ? 20.797 16.812 9.211 1 95.88 125 ARG B O 1
ATOM 2169 N N . LEU B 1 126 ? 20.672 14.906 8.188 1 97.31 126 LEU B N 1
ATOM 2170 C CA . LEU B 1 126 ? 20.844 15.508 6.875 1 97.31 126 LEU B CA 1
ATOM 2171 C C . LEU B 1 126 ? 19.672 16.422 6.535 1 97.31 126 LEU B C 1
ATOM 2173 O O . LEU B 1 126 ? 19.875 17.531 6.016 1 97.31 126 LEU B O 1
ATOM 2177 N N . VAL B 1 127 ? 18.562 15.945 6.867 1 96.06 127 VAL B N 1
ATOM 2178 C CA . VAL B 1 127 ? 17.359 16.734 6.586 1 96.06 127 VAL B CA 1
ATOM 2179 C C . VAL B 1 127 ? 17.375 18.016 7.414 1 96.06 127 VAL B C 1
ATOM 2181 O O . VAL B 1 127 ? 17.078 19.094 6.902 1 96.06 127 VAL B O 1
ATOM 2184 N N . GLU B 1 128 ? 17.812 17.938 8.586 1 95.25 128 GLU B N 1
ATOM 2185 C CA . GLU B 1 128 ? 17.953 19.109 9.438 1 95.25 128 GLU B CA 1
ATOM 2186 C C . GLU B 1 128 ? 18.953 20.109 8.859 1 95.25 128 GLU B C 1
ATOM 2188 O O . GLU B 1 128 ? 18.688 21.312 8.836 1 95.25 128 GLU B O 1
ATOM 2193 N N . MET B 1 129 ? 20 19.578 8.414 1 95.62 129 MET B N 1
ATOM 2194 C CA . MET B 1 129 ? 21.031 20.422 7.828 1 95.62 129 MET B CA 1
ATOM 2195 C C . MET B 1 129 ? 20.516 21.141 6.59 1 95.62 129 MET B C 1
ATOM 2197 O O . MET B 1 129 ? 20.828 22.312 6.367 1 95.62 129 MET B O 1
ATOM 2201 N N . ALA B 1 130 ? 19.703 20.469 5.879 1 95.44 130 ALA B N 1
ATOM 2202 C CA . ALA B 1 130 ? 19.156 21.031 4.652 1 95.44 130 ALA B CA 1
ATOM 2203 C C . ALA B 1 130 ? 18.172 22.156 4.965 1 95.44 130 ALA B C 1
ATOM 2205 O O . ALA B 1 130 ? 17.891 23 4.113 1 95.44 130 ALA B O 1
ATOM 2206 N N . CYS B 1 131 ? 17.719 22.141 6.184 1 93.38 131 CYS B N 1
ATOM 2207 C CA . CYS B 1 131 ? 16.703 23.125 6.566 1 93.38 131 CYS B CA 1
ATOM 2208 C C . CYS B 1 131 ? 17.312 24.219 7.43 1 93.38 131 CYS B C 1
ATOM 2210 O O . CYS B 1 131 ? 16.641 25.219 7.738 1 93.38 131 CYS B O 1
ATOM 2212 N N . ASP B 1 132 ? 18.547 24.047 7.785 1 93.38 132 ASP B N 1
ATOM 2213 C CA . ASP B 1 132 ? 19.219 24.984 8.68 1 93.38 132 ASP B CA 1
ATOM 2214 C C . ASP B 1 132 ? 19.906 26.094 7.898 1 93.38 132 ASP B C 1
ATOM 2216 O O . ASP B 1 132 ? 20.953 25.891 7.297 1 93.38 132 ASP B O 1
ATOM 2220 N N . GLY B 1 133 ? 19.375 27.25 8.031 1 92.5 133 GLY B N 1
ATOM 2221 C CA . GLY B 1 133 ? 19.922 28.406 7.32 1 92.5 133 GLY B CA 1
ATOM 2222 C C . GLY B 1 133 ? 21.328 28.781 7.762 1 92.5 133 GLY B C 1
ATOM 2223 O O . GLY B 1 133 ? 22.047 29.469 7.039 1 92.5 133 GLY B O 1
ATOM 2224 N N . ASP B 1 134 ? 21.781 28.406 8.867 1 95.06 134 ASP B N 1
ATOM 2225 C CA . ASP B 1 134 ? 23.109 28.719 9.391 1 95.06 134 ASP B CA 1
ATOM 2226 C C . ASP B 1 134 ? 24.125 27.672 8.969 1 95.06 134 ASP B C 1
ATOM 2228 O O . ASP B 1 134 ? 25.328 27.844 9.195 1 95.06 134 ASP B O 1
ATOM 2232 N N . GLU B 1 135 ? 23.656 26.594 8.406 1 94.12 135 GLU B N 1
ATOM 2233 C CA . GLU B 1 135 ? 24.531 25.547 7.898 1 94.12 135 GLU B CA 1
ATOM 2234 C C . GLU B 1 135 ? 25.188 25.953 6.59 1 94.12 135 GLU B C 1
ATOM 2236 O O . GLU B 1 135 ? 24.516 26.156 5.582 1 94.12 135 GLU B O 1
ATOM 2241 N N . PRO B 1 136 ? 26.516 26.125 6.625 1 95.06 136 PRO B N 1
ATOM 2242 C CA . PRO B 1 136 ? 27.219 26.609 5.434 1 95.06 136 PRO B CA 1
ATOM 2243 C C . PRO B 1 136 ? 26.953 25.734 4.203 1 95.06 136 PRO B C 1
ATOM 2245 O O . PRO B 1 136 ? 26.906 26.25 3.082 1 95.06 136 PRO B O 1
ATOM 2248 N N . LEU B 1 137 ? 26.719 24.531 4.387 1 95.94 137 LEU B N 1
ATOM 2249 C CA . LEU B 1 137 ? 26.547 23.609 3.264 1 95.94 137 LEU B CA 1
ATOM 2250 C C . LEU B 1 137 ? 25.078 23.484 2.887 1 95.94 137 LEU B C 1
ATOM 2252 O O . LEU B 1 137 ? 24.719 22.703 1.999 1 95.94 137 LEU B O 1
ATOM 2256 N N . GLN B 1 138 ? 24.234 24.172 3.545 1 96 138 GLN B N 1
ATOM 2257 C CA . GLN B 1 138 ? 22.781 24.016 3.406 1 96 138 GLN B CA 1
ATOM 2258 C C . GLN B 1 138 ? 22.359 24.141 1.947 1 96 138 GLN B C 1
ATOM 2260 O O . GLN B 1 138 ? 21.672 23.281 1.42 1 96 138 GLN B O 1
ATOM 2265 N N . PRO B 1 139 ? 22.891 25.172 1.21 1 96.38 139 PRO B N 1
ATOM 2266 C CA . PRO B 1 139 ? 22.422 25.297 -0.173 1 96.38 139 PRO B CA 1
ATOM 2267 C C . PRO B 1 139 ? 22.875 24.125 -1.052 1 96.38 139 PRO B C 1
ATOM 2269 O O . PRO B 1 139 ? 22.109 23.641 -1.885 1 96.38 139 PRO B O 1
ATOM 2272 N N . ALA B 1 140 ? 24 23.719 -0.827 1 97.12 140 ALA B N 1
ATOM 2273 C CA . ALA B 1 140 ? 24.531 22.625 -1.625 1 97.12 140 ALA B CA 1
ATOM 2274 C C . ALA B 1 140 ? 23.828 21.312 -1.307 1 97.12 140 ALA B C 1
ATOM 2276 O O . ALA B 1 140 ? 23.531 20.516 -2.207 1 97.12 140 ALA B O 1
ATOM 2277 N N . ILE B 1 141 ? 23.516 21.078 -0.078 1 97.5 141 ILE B N 1
ATOM 2278 C CA . ILE B 1 141 ? 22.797 19.891 0.344 1 97.5 141 ILE B CA 1
ATOM 2279 C C . ILE B 1 141 ? 21.391 19.906 -0.222 1 97.5 141 ILE B C 1
ATOM 2281 O O . ILE B 1 141 ? 20.938 18.922 -0.811 1 97.5 141 ILE B O 1
ATOM 2285 N N . ARG B 1 142 ? 20.75 20.953 -0.088 1 96.25 142 ARG B N 1
ATOM 2286 C CA . ARG B 1 142 ? 19.359 21.094 -0.532 1 96.25 142 ARG B CA 1
ATOM 2287 C C . ARG B 1 142 ? 19.25 20.844 -2.033 1 96.25 142 ARG B C 1
ATOM 2289 O O . ARG B 1 142 ? 18.266 20.266 -2.498 1 96.25 142 ARG B O 1
ATOM 2296 N N . ALA B 1 143 ? 20.266 21.203 -2.793 1 96.56 143 ALA B N 1
ATOM 2297 C CA . ALA B 1 143 ? 20.266 21.047 -4.246 1 96.56 143 ALA B CA 1
ATOM 2298 C C . ALA B 1 143 ? 20.266 19.562 -4.629 1 96.56 143 ALA B C 1
ATOM 2300 O O . ALA B 1 143 ? 19.906 19.203 -5.75 1 96.56 143 ALA B O 1
ATOM 2301 N N . CYS B 1 144 ? 20.625 18.797 -3.691 1 97.94 144 CYS B N 1
ATOM 2302 C CA . CYS B 1 144 ? 20.734 17.375 -3.98 1 97.94 144 CYS B CA 1
ATOM 2303 C C . CYS B 1 144 ? 19.5 16.625 -3.508 1 97.94 144 CYS B C 1
ATOM 2305 O O . CYS B 1 144 ? 19.422 15.398 -3.646 1 97.94 144 CYS B O 1
ATOM 2307 N N . LEU B 1 145 ? 18.531 17.344 -2.943 1 97.38 145 LEU B N 1
ATOM 2308 C CA . LEU B 1 145 ? 17.375 16.703 -2.352 1 97.38 145 LEU B CA 1
ATOM 2309 C C . LEU B 1 145 ? 16.094 17.172 -3.041 1 97.38 145 LEU B C 1
ATOM 2311 O O . LEU B 1 145 ? 16.047 18.266 -3.609 1 97.38 145 LEU B O 1
ATOM 2315 N N . THR B 1 146 ? 15.125 16.297 -3.035 1 95.62 146 THR B N 1
ATOM 2316 C CA . THR B 1 146 ? 13.75 16.641 -3.387 1 95.62 146 THR B CA 1
ATOM 2317 C C . THR B 1 146 ? 12.82 16.422 -2.201 1 95.62 146 THR B C 1
ATOM 2319 O O . THR B 1 146 ? 12.945 15.43 -1.476 1 95.62 146 THR B O 1
ATOM 2322 N N . VAL B 1 147 ? 11.961 17.328 -2 1 92.19 147 VAL B N 1
ATOM 2323 C CA . VAL B 1 147 ? 11.008 17.25 -0.895 1 92.19 147 VAL B CA 1
ATOM 2324 C C . VAL B 1 147 ? 9.586 17.234 -1.438 1 92.19 147 VAL B C 1
ATOM 2326 O O . VAL B 1 147 ? 9.18 18.125 -2.186 1 92.19 147 VAL B O 1
ATOM 2329 N N . GLY B 1 148 ? 8.898 16.078 -1.155 1 93.56 148 GLY B N 1
ATOM 2330 C C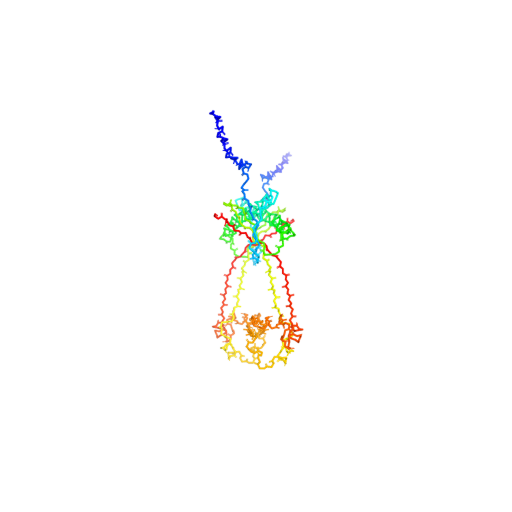A . GLY B 1 148 ? 7.477 16 -1.443 1 93.56 148 GLY B CA 1
ATOM 2331 C C . GLY B 1 148 ? 6.605 16.125 -0.207 1 93.56 148 GLY B C 1
ATOM 2332 O O . GLY B 1 148 ? 6.973 15.641 0.868 1 93.56 148 GLY B O 1
ATOM 2333 N N . LYS B 1 149 ? 5.473 16.891 -0.434 1 92.81 149 LYS B N 1
ATOM 2334 C CA . LYS B 1 149 ? 4.547 17.047 0.683 1 92.81 149 LYS B CA 1
ATOM 2335 C C . LYS B 1 149 ? 3.133 16.641 0.293 1 92.81 149 LYS B C 1
ATOM 2337 O O . LYS B 1 149 ? 2.715 16.828 -0.851 1 92.81 149 LYS B O 1
ATOM 2342 N N . SER B 1 150 ? 2.543 16.016 1.219 1 94.88 150 SER B N 1
ATOM 2343 C CA . SER B 1 150 ? 1.144 15.641 1.027 1 94.88 150 SER B CA 1
ATOM 2344 C C . SER B 1 150 ? 0.381 15.656 2.348 1 94.88 150 SER B C 1
ATOM 2346 O O . SER B 1 150 ? 0.982 15.547 3.418 1 94.88 150 SER B O 1
ATOM 2348 N N . ALA B 1 151 ? -0.968 15.93 2.27 1 96.75 151 ALA B N 1
ATOM 2349 C CA . ALA B 1 151 ? -1.826 15.914 3.451 1 96.75 151 ALA B CA 1
ATOM 2350 C C . ALA B 1 151 ? -2.76 14.703 3.436 1 96.75 151 ALA B C 1
ATOM 2352 O O . ALA B 1 151 ? -3.17 14.242 2.367 1 96.75 151 ALA B O 1
ATOM 2353 N N . ALA B 1 152 ? -2.967 14.203 4.645 1 97 152 ALA B N 1
ATOM 2354 C CA . ALA B 1 152 ? -3.887 13.078 4.77 1 97 152 ALA B CA 1
ATOM 2355 C C . ALA B 1 152 ? -4.711 13.18 6.051 1 97 152 ALA B C 1
ATOM 2357 O O . ALA B 1 152 ? -4.289 13.82 7.02 1 97 152 ALA B O 1
ATOM 2358 N N . VAL B 1 153 ? -5.914 12.602 6.016 1 98.31 153 VAL B N 1
ATOM 2359 C CA . VAL B 1 153 ? -6.77 12.523 7.195 1 98.31 153 VAL B CA 1
ATOM 2360 C C . VAL B 1 153 ? -6.77 11.102 7.746 1 98.31 153 VAL B C 1
ATOM 2362 O O . VAL B 1 153 ? -6.984 10.141 7 1 98.31 153 VAL B O 1
ATOM 2365 N N . SER B 1 154 ? -6.516 10.977 9.016 1 97.94 154 SER B N 1
ATOM 2366 C CA . SER B 1 154 ? -6.633 9.695 9.711 1 97.94 154 SER B CA 1
ATOM 2367 C C . SER B 1 154 ? -7.82 9.695 10.672 1 97.94 154 SER B C 1
ATOM 2369 O O . SER B 1 154 ? -8.125 10.719 11.289 1 97.94 154 SER B O 1
ATOM 2371 N N . TRP B 1 155 ? -8.414 8.555 10.789 1 98.12 155 TRP B N 1
ATOM 2372 C CA . TRP B 1 155 ? -9.641 8.438 11.562 1 98.12 155 TRP B CA 1
ATOM 2373 C C . TRP B 1 155 ? -9.477 7.438 12.703 1 98.12 155 TRP B C 1
ATOM 2375 O O . TRP B 1 155 ? -8.875 6.375 12.523 1 98.12 155 TRP B O 1
ATOM 2385 N N . ARG B 1 156 ? -10.016 7.781 13.883 1 97.31 156 ARG B N 1
ATOM 2386 C CA . ARG B 1 156 ? -10.047 6.848 15.008 1 97.31 156 ARG B CA 1
ATOM 2387 C C . ARG B 1 156 ? -11.273 7.09 15.883 1 97.31 156 ARG B C 1
ATOM 2389 O O . ARG B 1 156 ? -11.852 8.18 15.859 1 97.31 156 ARG B O 1
ATOM 2396 N N . ALA B 1 157 ? -11.609 6.07 16.625 1 96.5 157 ALA B N 1
ATOM 2397 C CA . ALA B 1 157 ? -12.656 6.234 17.641 1 96.5 157 ALA B CA 1
ATOM 2398 C C . ALA B 1 157 ? -12.164 7.09 18.797 1 96.5 157 ALA B C 1
ATOM 2400 O O . ALA B 1 157 ? -10.992 7.016 19.188 1 96.5 157 ALA B O 1
ATOM 2401 N N . GLU B 1 158 ? -13.062 7.918 19.188 1 91.62 158 GLU B N 1
ATOM 2402 C CA . GLU B 1 158 ? -12.758 8.758 20.344 1 91.62 158 GLU B CA 1
ATOM 2403 C C . GLU B 1 158 ? -13.547 8.312 21.578 1 91.6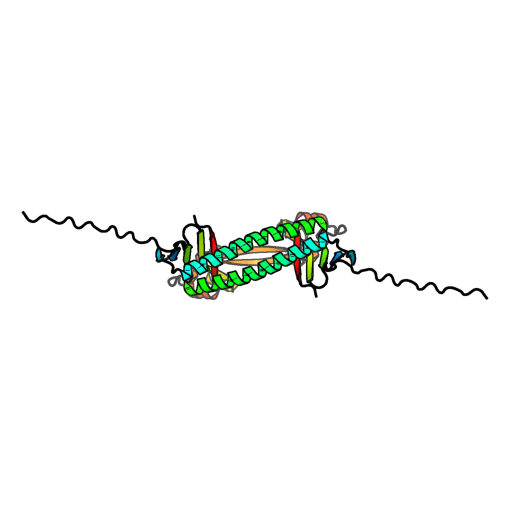2 158 GLU B C 1
ATOM 2405 O O . GLU B 1 158 ? -14.742 8.031 21.484 1 91.62 158 GLU B O 1
ATOM 2410 N N . LYS B 1 159 ? -12.742 8.078 22.719 1 82 159 LYS B N 1
ATOM 2411 C CA . LYS B 1 159 ? -13.398 7.723 23.984 1 82 159 LYS B CA 1
ATOM 2412 C C . LYS B 1 159 ? -13.867 8.969 24.719 1 82 159 LYS B C 1
ATOM 2414 O O . LYS B 1 159 ? -13.312 10.055 24.547 1 82 159 LYS B O 1
#

Sequence (318 aa):
MVAVAKKVKQDEVVVKKTGQPAGERIVRDTGEVVPLSPAEIQLVMQGWALKKQIDELEAQLKEISAKLIEAHGVGASLVVHGVCRASITEREAVKIQDAERLKKVLGARFSDLVQVVVTYKPEPRLVEMACDGDEPLQPAIRACLTVGKSAAVSWRAEKMVAVAKKVKQDEVVVKKTGQPAGERIVRDTGEVVPLSPAEIQLVMQGWALKKQIDELEAQLKEISAKLIEAHGVGASLVVHGVCRASITEREAVKIQDAERLKKVLGARFSDLVQVVVTYKPEPRLVEMACDGDEPLQPAIRACLTVGKSAAVSWRAEK

Foldseek 3Di:
DPPPPPPPPPPPPPCPDDPQDWDWDADPPPRDIGTDDPVRSVVLVVVQVVVVVVVVVVVVVVVVLVVCCVVPNAPDWDDDPPPDIDHHHDDDDDDDPDLPVVCVVCPPCSVVVDDDDDDDDDDPVLVVLLVDPVNPCNVVSVVVDDDDDDDDDDDDDDD/DDPPPPPPPPPPPVCPDDPQDWDWDADPPPRDIGTDDPVRSVVLVVVQVVVVVVVVVVVVVVVVLVVCCVVPNAPDWDDDPPPDIDHHHDDDDDDDPDLPVVCVVCPPCSVVVDDDDDDDDDDPVLVVLLVDPVNPCNVVSVVVDDDDDDDDDDDDDDD

pLDDT: mean 88.61, std 20.45, range [26.81, 98.75]

Radius of gyration: 32.51 Å; Cα contacts (8 Å, |Δi|>4): 464; chains: 2; bounding box: 84×94×107 Å

Secondary structure (DSSP, 8-state):
-----------------S----EEEEETTT--EEEPPHHHHHHHHHHHHHHHHHHHHHHHHHHHHHHHHHHH-TTEEEEETTTEEEEEEEEEEEEES-HHHHHHHHGGGHHHHEEEEEEEEE-HHHHHHHH-TT-TTHHHHHTTEEEEEEEEEEEEE--/-----------------S-S--EEEEETTT--EEEPPHHHHHHHHHHHHHHHHHHHHHHHHHHHHHHHHHHH-TTEEEEETTTEEEEEEEEEEEEES-HHHHHHHHGGGHHHHEEEEEEEEE-HHHHHHHH-TT-TTHHHHHTTEEEEEEEEEEEEE--